Protein AF-A0A960VQ24-F1 (afdb_monomer_lite)

Sequence (188 aa):
LHSLATIVSTWVLCPVLAGVIAVPIFLLAGKVLKVAKLHALRLDAYTRLALVLAGAAGSYSLGANNIANVMGVFVDVSPFTEFRLADLLHVSSVQQLFLVGALAIAVGVFTYSKKVMMTVGAGVLPLSPVGAWVAVVAHSVVLFLFASEGLEHFLATHGLPTVPLVPVSSSQAVIGGVIGIGLVKGGR

Foldseek 3Di:
DVVVVLQVVLQVVQLQQLLVQLQVLLVVVVVVCVVVVDDPVVVVVVLVVLQVVLVVLLVVLLLLLCLCVVQVVCPVVQPDCWDDDPPPDTAHSSNVSSVVSVVVVVVCCVPPCVVVCVVLVVPDDDDDSSLSSSLSNSLSVSSCQLRPPPQQVVCVVVVHDHRHNHRYDSSSSSNSSNVSVCVVVVND

pLDDT: mean 91.1, std 7.13, range [49.78, 98.06]

Secondary structure (DSSP, 8-state):
-HHHHHHHHHHHHHH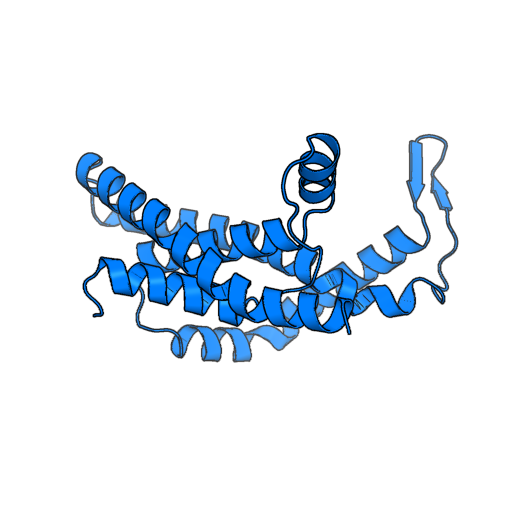HHHHHHHHHHHHHHHHHHHHHT--HHHHHHHHHHHHHHHHHHHHHHHHHHHHHHHHGGGSTT--PPPEEETTTEEE-HHHHHHHHHHHHHHHHHHHHTHHHHHHHHHHS----HHHHHHHHHHHHHHHHHHH-HHHHHHHHHTTPPPPP-----HHHHHHHHHHHHHHHTT--

Structure (mmCIF, N/CA/C/O backbone):
data_AF-A0A960VQ24-F1
#
_entry.id   AF-A0A960VQ24-F1
#
loop_
_atom_site.group_PDB
_atom_site.id
_atom_site.type_symbol
_atom_site.label_atom_id
_atom_site.label_alt_id
_atom_site.label_comp_id
_atom_site.label_asym_id
_atom_site.label_entity_id
_atom_site.label_seq_id
_atom_site.pdbx_PDB_ins_code
_atom_site.Cartn_x
_atom_site.Cartn_y
_atom_site.Cartn_z
_atom_site.occupancy
_atom_site.B_iso_or_equiv
_atom_site.auth_seq_id
_atom_site.auth_comp_id
_atom_site.auth_asym_id
_atom_site.auth_atom_id
_atom_site.pdbx_PDB_model_num
ATOM 1 N N . LEU A 1 1 ? 22.484 13.553 -7.513 1.00 67.88 1 LEU A N 1
ATOM 2 C CA . LEU A 1 1 ? 22.028 14.218 -6.266 1.00 67.88 1 LEU A CA 1
ATOM 3 C C . LEU A 1 1 ? 20.508 14.364 -6.218 1.00 67.88 1 LEU A C 1
ATOM 5 O O . LEU A 1 1 ? 19.926 13.904 -5.248 1.00 67.88 1 LEU A O 1
ATOM 9 N N . HIS A 1 2 ? 19.864 14.899 -7.264 1.00 80.81 2 HIS A N 1
ATOM 10 C CA . HIS A 1 2 ? 18.402 15.059 -7.318 1.00 80.81 2 HIS A CA 1
ATOM 11 C C . HIS A 1 2 ? 17.623 13.745 -7.097 1.00 80.81 2 HIS A C 1
ATOM 13 O O . HIS A 1 2 ? 16.805 13.675 -6.190 1.00 80.81 2 HIS A O 1
ATOM 19 N N . SER A 1 3 ? 17.953 12.664 -7.817 1.00 83.25 3 SER A N 1
ATOM 20 C CA . SER A 1 3 ? 17.247 11.374 -7.678 1.00 83.25 3 SER A CA 1
ATOM 21 C C . SER A 1 3 ? 17.394 10.737 -6.290 1.00 83.25 3 SER A C 1
ATOM 23 O O . SER A 1 3 ? 16.445 10.177 -5.757 1.00 83.25 3 SER A O 1
ATOM 25 N N . LEU A 1 4 ? 18.571 10.864 -5.668 1.00 85.25 4 LEU A N 1
ATOM 26 C CA . LEU A 1 4 ? 18.807 10.405 -4.293 1.00 85.25 4 LEU A CA 1
ATOM 27 C C . LEU A 1 4 ? 17.981 11.211 -3.285 1.00 85.25 4 LEU A C 1
ATOM 29 O O . LEU A 1 4 ? 17.405 10.626 -2.373 1.00 85.25 4 LEU A O 1
ATOM 33 N N . ALA A 1 5 ? 17.884 12.531 -3.468 1.00 89.69 5 ALA A N 1
ATOM 34 C CA . ALA A 1 5 ? 17.044 13.377 -2.627 1.00 89.69 5 ALA A CA 1
ATOM 35 C C . ALA A 1 5 ? 15.560 12.992 -2.738 1.00 89.69 5 ALA A C 1
ATOM 37 O O . ALA A 1 5 ? 14.882 12.926 -1.715 1.00 89.69 5 ALA A O 1
ATOM 38 N N . THR A 1 6 ? 15.076 12.662 -3.942 1.00 86.69 6 THR A N 1
ATOM 39 C CA . THR A 1 6 ? 13.715 12.141 -4.150 1.00 86.69 6 THR A CA 1
ATOM 40 C C . THR A 1 6 ? 13.500 10.818 -3.419 1.00 86.69 6 THR A C 1
ATOM 42 O O . THR A 1 6 ? 12.512 10.666 -2.710 1.00 86.69 6 THR A O 1
ATOM 45 N N . ILE A 1 7 ? 14.432 9.867 -3.527 1.00 87.31 7 ILE A N 1
ATOM 46 C CA . ILE A 1 7 ? 14.313 8.576 -2.833 1.00 87.31 7 ILE A CA 1
ATOM 47 C C . ILE A 1 7 ? 14.256 8.787 -1.316 1.00 87.31 7 ILE A C 1
ATOM 49 O O . ILE A 1 7 ? 13.332 8.310 -0.660 1.00 87.31 7 ILE A O 1
ATOM 53 N N . VAL A 1 8 ? 15.188 9.559 -0.758 1.00 89.38 8 VAL A N 1
ATOM 54 C CA . VAL A 1 8 ? 15.233 9.817 0.688 1.00 89.38 8 VAL A CA 1
ATOM 55 C C . VAL A 1 8 ? 13.985 10.568 1.166 1.00 89.38 8 VAL A C 1
ATOM 57 O O . VAL A 1 8 ? 13.462 10.253 2.236 1.00 89.38 8 VAL A O 1
ATOM 60 N N . SER A 1 9 ? 13.455 11.513 0.382 1.00 89.25 9 SER A N 1
ATOM 61 C CA . SER A 1 9 ? 12.226 12.220 0.755 1.00 89.25 9 SER A CA 1
ATOM 62 C C . SER A 1 9 ? 11.022 11.278 0.797 1.00 89.25 9 SER A C 1
ATOM 64 O O . SER A 1 9 ? 10.225 11.371 1.733 1.00 89.25 9 SER A O 1
ATOM 66 N N . THR A 1 10 ? 10.920 10.312 -0.126 1.00 89.88 10 THR A N 1
ATOM 67 C CA . THR A 1 10 ? 9.837 9.311 -0.104 1.00 89.88 10 THR A CA 1
ATOM 68 C C . THR A 1 10 ? 9.867 8.431 1.147 1.00 89.88 10 THR A C 1
ATOM 70 O O . THR A 1 10 ? 8.811 8.068 1.663 1.00 89.88 10 THR A O 1
ATOM 73 N N . TRP A 1 11 ? 11.052 8.147 1.699 1.00 88.94 11 TRP A N 1
ATOM 74 C CA . TRP A 1 11 ? 11.190 7.353 2.926 1.00 88.94 11 TRP A CA 1
ATOM 75 C C . TRP A 1 11 ? 10.651 8.077 4.159 1.00 88.94 11 TRP A C 1
ATOM 77 O O . TRP A 1 11 ? 10.154 7.435 5.083 1.00 88.94 11 TRP A O 1
ATOM 87 N N . VAL A 1 12 ? 10.719 9.410 4.169 1.00 91.56 12 VAL A N 1
ATOM 88 C CA . VAL A 1 12 ? 10.129 10.240 5.228 1.00 91.56 12 VAL A CA 1
ATOM 89 C C . VAL A 1 12 ? 8.636 10.454 4.976 1.00 91.56 12 VAL A C 1
ATOM 91 O O . VAL A 1 12 ? 7.826 10.319 5.891 1.00 91.56 12 VAL A O 1
ATOM 94 N N . LEU A 1 13 ? 8.255 10.750 3.732 1.00 93.00 13 LEU A N 1
ATOM 95 C CA . LEU A 1 13 ? 6.868 11.014 3.342 1.00 93.00 13 LEU A CA 1
ATOM 96 C C . LEU A 1 13 ? 5.963 9.796 3.534 1.00 93.00 13 LEU A C 1
ATOM 98 O O . LEU A 1 13 ? 4.838 9.955 3.995 1.00 93.00 13 LEU A O 1
ATOM 102 N N . CYS A 1 14 ? 6.438 8.590 3.224 1.00 94.94 14 CYS A N 1
ATOM 103 C CA . CYS A 1 14 ? 5.651 7.359 3.294 1.00 94.94 14 CYS A CA 1
ATOM 104 C C . CYS A 1 14 ? 4.974 7.123 4.667 1.00 94.94 14 CYS A C 1
ATOM 106 O O . CYS A 1 14 ? 3.740 7.077 4.715 1.00 94.94 14 CYS A O 1
ATOM 108 N N . PRO A 1 15 ? 5.707 7.015 5.797 1.00 95.44 15 PRO A N 1
ATOM 109 C CA . PRO A 1 15 ? 5.083 6.807 7.104 1.00 95.44 15 PRO A CA 1
ATOM 110 C C . PRO A 1 15 ? 4.211 7.995 7.539 1.00 95.44 15 PRO A C 1
ATOM 112 O O . PRO A 1 15 ? 3.167 7.791 8.158 1.00 95.44 15 PRO A O 1
ATOM 115 N N . VAL A 1 16 ? 4.595 9.230 7.195 1.00 96.88 16 VAL A N 1
ATOM 116 C CA . VAL A 1 16 ? 3.816 10.433 7.536 1.00 96.88 16 VAL A CA 1
ATOM 117 C C . VAL A 1 16 ? 2.469 10.428 6.815 1.00 96.88 16 VAL A C 1
ATOM 119 O O . VAL A 1 16 ? 1.430 10.578 7.457 1.00 96.88 16 VAL A O 1
ATOM 122 N N . LEU A 1 17 ? 2.467 10.192 5.502 1.00 96.88 17 LEU A N 1
ATOM 123 C CA . LEU A 1 17 ? 1.249 10.098 4.698 1.00 96.88 17 LEU A CA 1
ATOM 124 C C . LEU A 1 17 ? 0.358 8.950 5.172 1.00 96.88 17 LEU A C 1
ATOM 126 O O . LEU A 1 17 ? -0.852 9.133 5.285 1.00 96.88 17 LEU A O 1
ATOM 130 N N . ALA A 1 18 ? 0.939 7.799 5.521 1.00 97.44 18 ALA A N 1
ATOM 131 C CA . ALA A 1 18 ? 0.171 6.677 6.051 1.00 97.44 18 ALA A CA 1
ATOM 132 C C . ALA A 1 18 ? -0.526 7.033 7.370 1.00 97.44 18 ALA A C 1
ATOM 134 O O . ALA A 1 18 ? -1.706 6.728 7.541 1.00 97.44 18 ALA A O 1
ATOM 135 N N . GLY A 1 19 ? 0.163 7.735 8.274 1.00 97.06 19 GLY A N 1
ATOM 136 C CA . GLY A 1 19 ? -0.437 8.252 9.502 1.00 97.06 19 GLY A CA 1
ATOM 137 C C . GLY A 1 19 ? -1.560 9.253 9.225 1.00 97.06 19 GLY A C 1
ATOM 138 O O . GLY A 1 19 ? -2.662 9.100 9.752 1.00 97.06 19 GLY A O 1
ATOM 139 N N . VAL A 1 20 ? -1.313 10.232 8.348 1.00 97.62 20 VAL A N 1
ATOM 140 C CA . VAL A 1 20 ? -2.297 11.258 7.957 1.00 97.62 20 VAL A CA 1
ATOM 141 C C . VAL A 1 20 ? -3.540 10.642 7.316 1.00 97.62 20 VAL A C 1
ATOM 143 O O . VAL A 1 20 ? -4.642 11.093 7.606 1.00 97.62 20 VAL A O 1
ATOM 146 N N . ILE A 1 21 ? -3.392 9.602 6.493 1.00 98.06 21 ILE A N 1
ATOM 147 C CA . ILE A 1 21 ? -4.512 8.884 5.866 1.00 98.06 21 ILE A CA 1
ATOM 148 C C . ILE A 1 21 ? -5.245 8.000 6.885 1.00 98.06 21 ILE A C 1
ATOM 150 O O . ILE A 1 21 ? -6.473 7.913 6.859 1.00 98.06 21 ILE A O 1
ATOM 154 N N . ALA A 1 22 ? -4.527 7.368 7.816 1.00 97.69 22 ALA A N 1
ATOM 155 C CA . ALA A 1 22 ? -5.130 6.495 8.821 1.00 97.69 22 ALA A CA 1
ATOM 156 C C . ALA A 1 22 ? -6.066 7.250 9.780 1.00 97.69 22 ALA A C 1
ATOM 158 O O . ALA A 1 22 ? -7.132 6.738 10.122 1.00 97.69 22 ALA A O 1
ATOM 159 N N . VAL A 1 23 ? -5.706 8.470 10.190 1.00 97.06 23 VAL A N 1
ATOM 160 C CA . VAL A 1 23 ? -6.489 9.293 11.133 1.00 97.06 23 VAL A CA 1
ATOM 161 C C . VAL A 1 23 ? -7.956 9.495 10.702 1.00 97.06 23 VAL A C 1
ATOM 163 O O . VAL A 1 23 ? -8.849 9.095 11.457 1.00 97.06 23 VAL A O 1
ATOM 166 N N . PRO A 1 24 ? -8.266 10.074 9.524 1.00 97.62 24 PRO A N 1
ATOM 167 C CA . PRO A 1 24 ? -9.644 10.303 9.103 1.00 97.62 24 PRO A CA 1
ATOM 168 C C . PRO A 1 24 ? -10.407 8.994 8.887 1.00 97.62 24 PRO A C 1
ATOM 170 O O . PRO A 1 24 ? -11.577 8.915 9.264 1.00 97.62 24 PRO A O 1
ATOM 173 N N . ILE A 1 25 ? -9.759 7.949 8.358 1.00 97.44 25 ILE A N 1
ATOM 174 C CA . ILE A 1 25 ? -10.391 6.632 8.180 1.00 97.44 25 ILE A CA 1
ATOM 175 C C . ILE A 1 25 ? -10.782 6.050 9.544 1.00 97.44 25 ILE A C 1
ATOM 177 O O . ILE A 1 25 ? -11.905 5.571 9.710 1.00 97.44 25 ILE A O 1
ATOM 181 N N . PHE A 1 26 ? -9.899 6.135 10.542 1.00 96.25 26 PHE A N 1
ATOM 182 C CA . PHE A 1 26 ? -10.165 5.646 11.894 1.00 96.25 26 PHE A CA 1
ATOM 183 C C . PHE A 1 26 ? -11.316 6.393 12.570 1.00 96.25 26 PHE A C 1
ATOM 185 O O . PHE A 1 26 ? -12.221 5.768 13.133 1.00 96.25 26 PHE A O 1
ATOM 192 N N . LEU A 1 27 ? -11.317 7.724 12.482 1.00 95.44 27 LEU A N 1
ATOM 193 C CA . LEU A 1 27 ? -12.382 8.559 13.037 1.00 95.44 27 LEU A CA 1
ATOM 194 C C . LEU A 1 27 ? -13.733 8.272 12.369 1.00 95.44 27 LEU A C 1
ATOM 196 O O . LEU A 1 27 ? -14.745 8.120 13.062 1.00 95.44 27 LEU A O 1
ATOM 200 N N . LEU A 1 28 ? -13.750 8.149 11.039 1.00 96.31 28 LEU A N 1
ATOM 201 C CA . LEU A 1 28 ? -14.957 7.832 10.281 1.00 96.31 28 LEU A CA 1
ATOM 202 C C . LEU A 1 28 ? -15.481 6.436 10.627 1.00 96.31 28 LEU A C 1
ATOM 204 O O . LEU A 1 28 ? -16.664 6.296 10.935 1.00 96.31 28 LEU A O 1
ATOM 208 N N . ALA A 1 29 ? -14.611 5.425 10.650 1.00 94.19 29 ALA A N 1
ATOM 209 C CA . ALA A 1 29 ? -14.980 4.066 11.035 1.00 94.19 29 ALA A CA 1
ATOM 210 C C . ALA A 1 29 ? -15.578 4.034 12.447 1.00 94.19 29 ALA A C 1
ATOM 212 O O . ALA A 1 29 ? -16.652 3.469 12.657 1.00 94.19 29 ALA A O 1
ATOM 213 N N . GLY A 1 30 ? -14.948 4.720 13.406 1.00 92.19 30 GLY A N 1
ATOM 214 C CA . GLY A 1 30 ? -15.472 4.850 14.764 1.00 92.19 30 GLY A CA 1
ATOM 215 C C . GLY A 1 30 ? -16.856 5.506 14.809 1.00 92.19 30 GLY A C 1
ATOM 216 O O . GLY A 1 30 ? -17.734 5.041 15.539 1.00 92.19 30 GLY A O 1
ATOM 217 N N . LYS A 1 31 ? -17.086 6.556 14.011 1.00 94.06 31 LYS A N 1
ATOM 218 C CA . LYS A 1 31 ? -18.394 7.224 13.909 1.00 94.06 31 LYS A CA 1
ATOM 219 C C . LYS A 1 31 ? -19.458 6.299 13.312 1.00 94.06 31 LYS A C 1
ATOM 221 O O . LYS A 1 31 ? -20.537 6.180 13.887 1.00 94.06 31 LYS A O 1
ATOM 226 N N . VAL A 1 32 ? -19.147 5.615 12.210 1.00 93.75 32 VAL A N 1
ATOM 227 C CA . VAL A 1 32 ? -20.061 4.671 11.543 1.00 93.75 32 VAL A CA 1
ATOM 228 C C . VAL A 1 32 ? -20.454 3.537 12.487 1.00 93.75 32 VAL A C 1
ATOM 230 O O . VAL A 1 32 ? -21.640 3.252 12.643 1.00 93.75 32 VAL A O 1
ATOM 233 N N . LEU A 1 33 ? -19.486 2.939 13.183 1.00 92.00 33 LEU A N 1
ATOM 234 C CA . LEU A 1 33 ? -19.744 1.836 14.111 1.00 92.00 33 LEU A CA 1
ATOM 235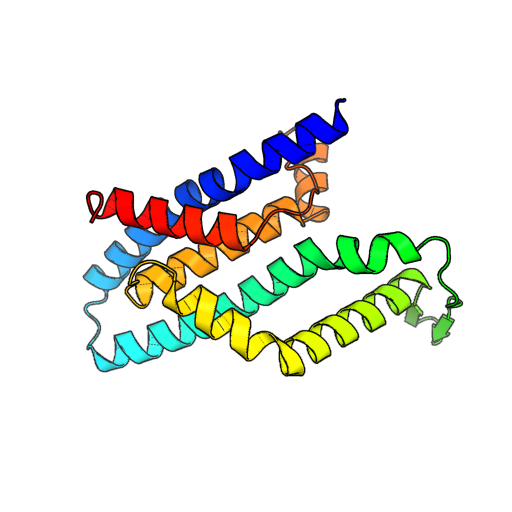 C C . LEU A 1 33 ? -20.619 2.252 15.301 1.00 92.00 33 LEU A C 1
ATOM 237 O O . LEU A 1 33 ? -21.506 1.496 15.702 1.00 92.00 33 LEU A O 1
ATOM 241 N N . LYS A 1 34 ? -20.422 3.466 15.834 1.00 89.69 34 LYS A N 1
ATOM 242 C CA . LYS A 1 34 ? -21.272 4.021 16.902 1.00 89.69 34 LYS A CA 1
ATOM 243 C C . LYS A 1 34 ? -22.723 4.204 16.454 1.00 89.69 34 LYS A C 1
ATOM 245 O O . LYS A 1 34 ? -23.634 3.943 17.235 1.00 89.69 34 LYS A O 1
ATOM 250 N N . VAL A 1 35 ? -22.938 4.642 15.213 1.00 92.31 35 VAL A N 1
ATOM 251 C CA . VAL A 1 35 ? -24.284 4.847 14.653 1.00 92.31 35 VAL A CA 1
ATOM 252 C C . VAL A 1 35 ? -24.957 3.514 14.325 1.00 92.31 35 VAL A C 1
ATOM 254 O O . VAL A 1 35 ? -26.134 3.339 14.624 1.00 92.31 35 VAL A O 1
ATOM 257 N N . ALA A 1 36 ? -24.213 2.559 13.765 1.00 90.00 36 ALA A N 1
ATOM 258 C CA . ALA A 1 36 ? -24.758 1.284 13.308 1.00 90.00 36 ALA A CA 1
ATOM 259 C C . ALA A 1 36 ? -25.228 0.357 14.447 1.00 90.00 36 ALA A C 1
ATOM 261 O O . ALA A 1 36 ? -26.034 -0.535 14.191 1.00 90.00 36 ALA A O 1
ATOM 262 N N . LYS A 1 37 ? -24.730 0.545 15.685 1.00 84.50 37 LYS A N 1
ATOM 263 C CA . LYS A 1 37 ? -25.100 -0.239 16.889 1.00 84.50 37 LYS A CA 1
ATOM 264 C C . LYS A 1 37 ? -25.143 -1.754 16.631 1.00 84.50 37 LYS A C 1
ATOM 266 O O . LYS A 1 37 ? -26.086 -2.450 17.004 1.00 84.50 37 LYS A O 1
ATOM 271 N N . LEU A 1 38 ? -24.120 -2.262 15.947 1.00 87.50 38 LEU A N 1
ATOM 272 C CA . LEU A 1 38 ? -24.060 -3.659 15.531 1.00 87.50 38 LEU A CA 1
ATOM 273 C C . LEU A 1 38 ? -23.863 -4.589 16.729 1.00 87.50 38 LEU A C 1
ATOM 275 O O . LEU A 1 38 ? -23.101 -4.301 17.649 1.00 87.50 38 LEU A O 1
ATOM 279 N N . HIS A 1 39 ? -24.512 -5.750 16.673 1.00 91.62 39 HIS A N 1
ATOM 280 C CA . HIS A 1 39 ? -24.271 -6.830 17.624 1.00 91.62 39 HIS A CA 1
ATOM 281 C C . HIS A 1 39 ? -22.834 -7.364 17.481 1.00 91.62 39 HIS A C 1
ATOM 283 O O . HIS A 1 39 ? -22.308 -7.418 16.366 1.00 91.62 39 HIS A O 1
ATOM 289 N N . ALA A 1 40 ? -22.222 -7.811 18.582 1.00 87.75 40 ALA A N 1
ATOM 290 C CA . ALA A 1 40 ? -20.802 -8.182 18.627 1.00 87.75 40 ALA A CA 1
ATOM 291 C C . ALA A 1 40 ? -20.400 -9.223 17.562 1.00 87.75 40 ALA A C 1
ATOM 293 O O . ALA A 1 40 ? -19.389 -9.053 16.886 1.00 87.75 40 ALA A O 1
ATOM 294 N N . LEU A 1 41 ? -21.233 -10.246 17.340 1.00 89.69 41 LEU A N 1
ATOM 295 C CA . LEU A 1 41 ? -20.985 -11.285 16.329 1.00 89.69 41 LEU A CA 1
ATOM 296 C C . LEU A 1 41 ? -20.988 -10.743 14.891 1.00 89.69 41 LEU A C 1
ATOM 298 O O . LEU A 1 41 ? -20.172 -11.152 14.070 1.00 89.69 41 LEU A O 1
ATOM 302 N N . ARG A 1 42 ? -21.885 -9.798 14.576 1.00 91.19 42 ARG A N 1
ATOM 303 C CA . ARG A 1 42 ? -21.930 -9.169 13.244 1.00 91.19 42 ARG A CA 1
ATOM 304 C C . ARG A 1 42 ? -20.736 -8.248 13.034 1.00 91.19 42 ARG A C 1
ATOM 306 O O . ARG A 1 42 ? -20.177 -8.220 11.944 1.00 91.19 42 ARG A O 1
ATOM 313 N N . LEU A 1 43 ? -20.336 -7.524 14.080 1.00 91.44 43 LEU A N 1
ATOM 314 C CA . LEU A 1 43 ? -19.147 -6.682 14.039 1.00 91.44 43 LEU A CA 1
ATOM 315 C C . LEU A 1 43 ? -17.884 -7.508 13.767 1.00 91.44 43 LEU A C 1
ATOM 317 O O . LEU A 1 43 ? -17.087 -7.108 12.918 1.00 91.44 43 LEU A O 1
ATOM 321 N N . ASP A 1 44 ? -17.718 -8.658 14.428 1.00 91.50 44 ASP A N 1
ATOM 322 C CA . ASP A 1 44 ? -16.590 -9.561 14.162 1.00 91.50 44 ASP A CA 1
ATOM 323 C C . ASP A 1 44 ? -16.601 -10.055 12.707 1.00 91.50 44 ASP A C 1
ATOM 325 O O . ASP A 1 44 ? -15.612 -9.885 11.992 1.00 91.50 44 ASP A O 1
ATOM 329 N N . ALA A 1 45 ? -17.743 -10.561 12.230 1.00 93.06 45 ALA A N 1
ATOM 330 C CA . ALA A 1 45 ? -17.880 -11.066 10.865 1.00 93.06 45 ALA A CA 1
ATOM 331 C C . ALA A 1 45 ? -17.561 -9.996 9.804 1.00 93.06 45 ALA A C 1
ATOM 333 O O . ALA A 1 45 ? -16.783 -10.247 8.880 1.00 93.06 45 ALA A O 1
ATOM 334 N N . TYR A 1 46 ? -18.105 -8.784 9.949 1.00 94.50 46 TYR A N 1
ATOM 335 C CA . TYR A 1 46 ? -17.839 -7.693 9.010 1.00 94.50 46 TYR A CA 1
ATOM 336 C C . TYR A 1 46 ? -16.403 -7.191 9.089 1.00 94.50 46 TYR A C 1
ATOM 338 O O . TYR A 1 46 ? -15.815 -6.899 8.052 1.00 94.50 46 TYR A O 1
ATOM 346 N N . THR A 1 47 ? -15.807 -7.128 10.282 1.00 93.06 47 THR A N 1
ATOM 347 C CA . THR A 1 47 ? -14.414 -6.679 10.410 1.00 93.06 47 THR A CA 1
ATOM 348 C C . THR A 1 47 ? -13.446 -7.704 9.824 1.00 93.06 47 THR A C 1
ATOM 350 O O . THR A 1 47 ? -12.481 -7.319 9.170 1.00 93.06 47 THR A O 1
ATOM 353 N N . ARG A 1 48 ? -13.721 -9.007 9.971 1.00 93.44 48 ARG A N 1
ATOM 354 C CA . ARG A 1 48 ? -12.956 -10.066 9.295 1.00 93.44 48 ARG A CA 1
ATOM 355 C C . ARG A 1 48 ? -13.055 -9.960 7.780 1.00 93.44 48 ARG A C 1
ATOM 357 O O . ARG A 1 48 ? -12.026 -9.995 7.112 1.00 93.44 48 ARG A O 1
ATOM 364 N N . LEU A 1 49 ? -14.263 -9.788 7.241 1.00 96.44 49 LEU A N 1
ATOM 365 C CA . LEU A 1 49 ? -14.445 -9.594 5.802 1.00 96.44 49 LEU A CA 1
ATOM 366 C C . LEU A 1 49 ? -13.701 -8.343 5.315 1.00 96.44 49 LEU A C 1
ATOM 368 O O . LEU A 1 49 ? -12.975 -8.402 4.326 1.00 96.44 49 LEU A O 1
ATOM 372 N N . ALA A 1 50 ? -13.821 -7.232 6.042 1.00 96.19 50 ALA A N 1
ATOM 373 C CA . ALA A 1 50 ? -13.130 -5.989 5.725 1.00 96.19 50 ALA A CA 1
ATOM 374 C C . ALA A 1 50 ? -11.603 -6.157 5.746 1.00 96.19 50 ALA A C 1
ATOM 376 O O . ALA A 1 50 ? -10.924 -5.638 4.864 1.00 96.19 50 ALA A O 1
ATOM 377 N N . LEU A 1 51 ? -11.059 -6.912 6.707 1.00 95.50 51 LEU A N 1
ATOM 378 C CA . LEU A 1 51 ? -9.635 -7.248 6.774 1.00 95.50 51 LEU A CA 1
ATOM 379 C C . LEU A 1 51 ? -9.177 -8.101 5.587 1.00 95.50 51 LEU A C 1
ATOM 381 O O . LEU A 1 51 ? -8.100 -7.845 5.058 1.00 95.50 51 LEU A O 1
ATOM 385 N N . VAL A 1 52 ? -9.979 -9.071 5.137 1.00 96.75 52 VAL A N 1
ATOM 386 C CA . VAL A 1 52 ? -9.660 -9.874 3.942 1.00 96.75 52 VAL A CA 1
ATOM 387 C C . VAL A 1 52 ? -9.626 -8.992 2.693 1.00 96.75 52 VAL A C 1
ATOM 389 O O . VAL A 1 52 ? -8.669 -9.056 1.923 1.00 96.75 52 VAL A O 1
ATOM 392 N N . LEU A 1 53 ? -10.625 -8.122 2.519 1.00 97.75 53 LEU A N 1
ATOM 393 C CA . LEU A 1 53 ? -10.674 -7.182 1.395 1.00 97.75 53 LEU A CA 1
ATOM 394 C C . LEU A 1 53 ? -9.512 -6.178 1.437 1.00 97.75 53 LEU A C 1
ATOM 396 O O . LEU A 1 53 ? -8.878 -5.925 0.415 1.00 97.75 53 LEU A O 1
ATOM 400 N N . ALA A 1 54 ? -9.187 -5.650 2.620 1.00 96.75 54 ALA A N 1
ATOM 401 C CA . ALA A 1 54 ? -8.039 -4.768 2.808 1.00 96.75 54 ALA A CA 1
ATOM 402 C C . ALA A 1 54 ? -6.715 -5.494 2.538 1.00 96.75 54 ALA A C 1
ATOM 404 O O . ALA A 1 54 ? -5.831 -4.922 1.916 1.00 96.75 54 ALA A O 1
ATOM 405 N N . GLY A 1 55 ? -6.586 -6.759 2.945 1.00 95.12 55 GLY A N 1
ATOM 406 C CA . GLY A 1 55 ? -5.421 -7.590 2.645 1.00 95.12 55 GLY A CA 1
ATOM 407 C C . GLY A 1 55 ? -5.251 -7.850 1.147 1.00 95.12 55 GLY A C 1
ATOM 408 O O . GLY A 1 55 ? -4.128 -7.804 0.648 1.00 95.12 55 GL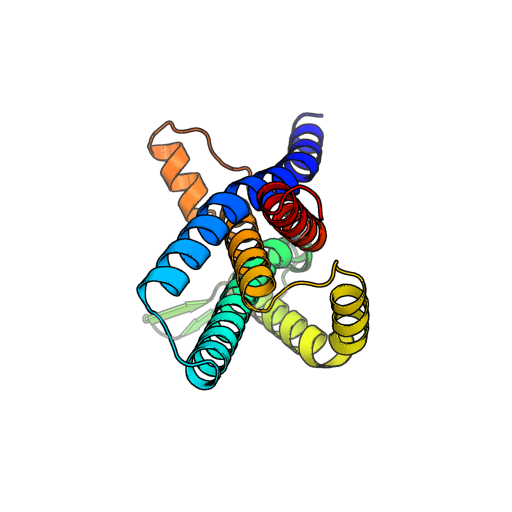Y A O 1
ATOM 409 N N . ALA A 1 56 ? -6.347 -8.058 0.412 1.00 96.94 56 ALA A N 1
ATOM 410 C CA . ALA A 1 56 ? -6.313 -8.177 -1.045 1.00 96.94 56 ALA A CA 1
ATOM 411 C C . ALA A 1 56 ? -5.860 -6.865 -1.711 1.00 96.94 56 ALA A C 1
ATOM 413 O O . ALA A 1 56 ? -4.953 -6.884 -2.543 1.00 96.94 56 ALA A O 1
ATOM 414 N N . ALA A 1 57 ? -6.423 -5.726 -1.293 1.00 96.69 57 ALA A N 1
ATOM 415 C CA . ALA A 1 57 ? -6.010 -4.409 -1.778 1.00 96.69 57 ALA A CA 1
ATOM 416 C C . ALA A 1 57 ? -4.536 -4.108 -1.448 1.00 96.69 57 ALA A C 1
ATOM 418 O O . ALA A 1 57 ? -3.779 -3.687 -2.320 1.00 96.69 57 ALA A O 1
ATOM 419 N N . GLY A 1 58 ? -4.101 -4.396 -0.221 1.00 95.94 58 GLY A N 1
ATOM 420 C CA . GLY A 1 58 ? -2.713 -4.228 0.208 1.00 95.94 58 GLY A CA 1
ATOM 421 C C . GLY A 1 58 ? -1.747 -5.119 -0.558 1.00 95.94 58 GLY A C 1
ATOM 422 O O . GLY A 1 58 ? -0.674 -4.664 -0.939 1.00 95.94 58 GLY A O 1
ATOM 423 N N . SER A 1 59 ? -2.147 -6.354 -0.871 1.00 94.88 59 SER A N 1
ATOM 424 C CA . SER A 1 59 ? -1.349 -7.271 -1.695 1.00 94.88 59 SER A CA 1
ATOM 425 C C . SER A 1 59 ? -1.190 -6.761 -3.128 1.00 94.88 59 SER A C 1
ATOM 427 O O . SER A 1 59 ? -0.091 -6.831 -3.677 1.00 94.88 59 SER A O 1
ATOM 429 N N . TYR A 1 60 ? -2.252 -6.199 -3.716 1.00 95.88 60 TYR A N 1
ATOM 430 C CA . TYR A 1 60 ? -2.187 -5.554 -5.028 1.00 95.88 60 TYR A CA 1
ATOM 431 C C . TYR A 1 60 ? -1.216 -4.364 -5.015 1.00 95.88 60 TYR A C 1
ATOM 433 O O . TYR A 1 60 ? -0.278 -4.327 -5.812 1.00 95.88 60 TYR A O 1
ATOM 441 N N . SER A 1 61 ? -1.388 -3.431 -4.071 1.00 96.00 61 SER A N 1
ATOM 442 C CA . SER A 1 61 ? -0.522 -2.251 -3.952 1.00 96.00 61 SER A CA 1
ATOM 443 C C . SER A 1 61 ? 0.935 -2.621 -3.662 1.00 96.00 61 SER A C 1
ATOM 445 O O . SER A 1 61 ? 1.847 -1.996 -4.197 1.00 96.00 61 SER A O 1
ATOM 447 N N . LEU A 1 62 ? 1.171 -3.655 -2.848 1.00 93.62 62 LEU A N 1
ATOM 448 C CA . LEU A 1 62 ? 2.507 -4.178 -2.565 1.00 93.62 62 LEU A CA 1
ATOM 449 C C . LEU A 1 62 ? 3.163 -4.775 -3.810 1.00 93.62 62 LEU A C 1
ATOM 451 O O . LEU A 1 62 ? 4.335 -4.510 -4.062 1.00 93.62 62 LEU A O 1
ATOM 455 N N . GLY A 1 63 ? 2.413 -5.543 -4.602 1.00 94.50 63 GLY A N 1
ATOM 456 C CA . GLY A 1 63 ? 2.888 -6.058 -5.883 1.00 94.50 63 GLY A CA 1
ATOM 457 C C . GLY A 1 63 ? 3.293 -4.927 -6.828 1.00 94.50 63 GLY A C 1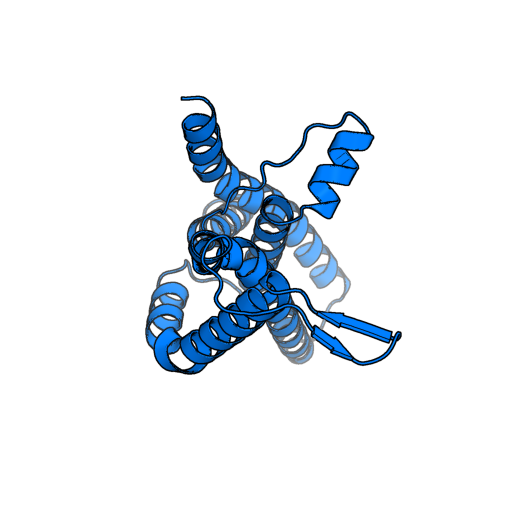
ATOM 458 O O . GLY A 1 63 ? 4.424 -4.917 -7.311 1.00 94.50 63 GLY A O 1
ATOM 459 N N . ALA A 1 64 ? 2.412 -3.941 -7.022 1.00 93.50 64 ALA A N 1
ATOM 460 C CA . ALA A 1 64 ? 2.666 -2.789 -7.889 1.00 93.50 64 ALA A CA 1
ATOM 461 C C . ALA A 1 64 ? 3.903 -1.980 -7.454 1.00 93.50 64 ALA A C 1
ATOM 463 O O . ALA A 1 64 ? 4.755 -1.663 -8.279 1.00 93.50 64 ALA A O 1
ATOM 464 N N . ASN A 1 65 ? 4.052 -1.717 -6.153 1.00 94.06 65 ASN A N 1
ATOM 465 C CA . ASN A 1 65 ? 5.178 -0.961 -5.597 1.00 94.06 65 ASN A CA 1
ATOM 466 C C . ASN A 1 65 ? 6.528 -1.699 -5.705 1.00 94.06 65 ASN A C 1
ATOM 468 O O . ASN A 1 65 ? 7.580 -1.062 -5.708 1.00 94.06 65 ASN A O 1
ATOM 472 N N . ASN A 1 66 ? 6.527 -3.035 -5.774 1.00 92.50 66 ASN A N 1
ATOM 473 C CA . ASN A 1 66 ? 7.754 -3.832 -5.693 1.00 92.50 66 ASN A CA 1
ATOM 474 C C . ASN A 1 66 ? 8.156 -4.515 -7.001 1.00 92.50 66 ASN A C 1
ATOM 476 O O . ASN A 1 66 ? 9.334 -4.842 -7.149 1.00 92.50 66 ASN A O 1
ATOM 480 N N . ILE A 1 67 ? 7.237 -4.749 -7.941 1.00 92.19 67 ILE A N 1
ATOM 481 C CA . ILE A 1 67 ? 7.533 -5.562 -9.129 1.00 92.19 67 ILE A CA 1
ATOM 482 C C . ILE A 1 67 ? 8.637 -4.951 -9.999 1.00 92.19 67 ILE A C 1
ATOM 484 O O . ILE A 1 67 ? 9.498 -5.684 -10.481 1.00 92.19 67 ILE A O 1
ATOM 488 N N . ALA A 1 68 ? 8.698 -3.620 -10.102 1.00 86.31 68 ALA A N 1
ATOM 489 C CA . ALA A 1 68 ? 9.764 -2.916 -10.813 1.00 86.31 68 ALA A CA 1
ATOM 490 C C . ALA A 1 68 ? 11.149 -3.133 -10.174 1.00 86.31 68 ALA A C 1
ATOM 492 O O . ALA A 1 68 ? 12.139 -3.232 -10.890 1.00 86.31 68 ALA A O 1
ATOM 493 N N . ASN A 1 69 ? 11.231 -3.303 -8.849 1.00 87.81 69 ASN A N 1
ATOM 494 C CA . ASN A 1 69 ? 12.503 -3.581 -8.168 1.00 87.81 69 ASN A CA 1
ATOM 495 C C . ASN A 1 69 ? 13.042 -4.974 -8.488 1.00 87.81 69 ASN A C 1
ATOM 497 O O . ASN A 1 69 ? 14.249 -5.190 -8.443 1.00 87.81 69 ASN A O 1
ATOM 501 N N . VAL A 1 70 ? 12.147 -5.925 -8.764 1.00 88.00 70 VAL A N 1
ATOM 502 C CA . VAL A 1 70 ? 12.531 -7.304 -9.072 1.00 88.00 70 VAL A CA 1
ATOM 503 C C . VAL A 1 70 ? 12.771 -7.462 -10.572 1.00 88.00 70 VAL A C 1
ATOM 505 O O . VAL A 1 70 ? 13.770 -8.051 -10.964 1.00 88.00 70 VAL A O 1
ATOM 508 N N . MET A 1 71 ? 11.872 -6.939 -11.411 1.00 93.44 71 MET A N 1
ATOM 509 C CA . MET A 1 71 ? 11.882 -7.159 -12.863 1.00 93.44 71 MET A CA 1
ATOM 510 C C . MET A 1 71 ? 12.599 -6.070 -13.657 1.00 93.44 71 MET A C 1
ATOM 512 O O . MET A 1 71 ? 13.115 -6.360 -14.732 1.00 93.44 71 MET A O 1
ATOM 516 N N . GLY A 1 72 ? 12.662 -4.836 -13.150 1.00 90.44 72 GLY A N 1
ATOM 517 C CA . GLY A 1 72 ? 13.143 -3.672 -13.902 1.00 90.44 72 GLY A CA 1
ATOM 518 C C . GLY A 1 72 ? 14.571 -3.826 -14.424 1.00 90.44 72 GLY A C 1
ATOM 519 O O . GLY A 1 72 ? 14.850 -3.467 -15.560 1.00 90.44 72 GLY A O 1
ATOM 520 N N . VAL A 1 73 ? 15.454 -4.451 -13.641 1.00 91.88 73 VAL A N 1
ATOM 521 C CA . VAL A 1 73 ? 16.853 -4.702 -14.038 1.00 91.88 73 VAL A CA 1
ATOM 522 C C . VAL A 1 73 ? 17.000 -5.709 -15.184 1.00 91.88 73 VAL A C 1
ATOM 524 O O . VAL A 1 73 ? 18.056 -5.775 -15.804 1.00 91.88 73 VAL A O 1
ATOM 527 N N . PHE A 1 74 ? 15.961 -6.500 -15.463 1.00 93.38 74 PHE A N 1
ATOM 528 C CA . PHE A 1 74 ? 15.970 -7.535 -16.497 1.00 93.38 74 PHE A CA 1
ATOM 529 C C . PHE A 1 74 ? 15.287 -7.095 -17.797 1.00 93.38 74 PHE A C 1
ATOM 531 O O . PHE A 1 74 ? 15.300 -7.857 -18.759 1.00 93.38 74 PHE A O 1
ATOM 538 N N . VAL A 1 75 ? 14.699 -5.893 -17.845 1.00 93.50 75 VAL A N 1
ATOM 539 C CA . VAL A 1 75 ? 13.920 -5.416 -19.002 1.00 93.50 75 VAL A CA 1
ATOM 540 C C . VAL A 1 75 ? 14.767 -5.381 -20.275 1.00 93.50 75 VAL A C 1
ATOM 542 O O . VAL A 1 75 ? 14.367 -5.962 -21.281 1.00 93.50 75 VAL A O 1
ATOM 545 N N . ASP A 1 76 ? 15.960 -4.786 -20.212 1.00 92.38 76 ASP A N 1
ATOM 546 C CA . ASP A 1 76 ? 16.828 -4.587 -21.386 1.00 92.38 76 ASP A CA 1
ATOM 547 C C . ASP A 1 76 ? 17.511 -5.874 -21.875 1.00 92.38 76 ASP A C 1
ATOM 549 O O . ASP A 1 76 ? 17.998 -5.942 -23.001 1.00 92.38 76 ASP A O 1
ATOM 553 N N . VAL A 1 77 ? 17.552 -6.905 -21.029 1.00 92.38 77 VAL A N 1
ATOM 554 C CA . VAL A 1 77 ? 18.178 -8.207 -21.318 1.00 92.38 77 VAL A CA 1
ATOM 555 C C . VAL A 1 77 ? 17.149 -9.335 -21.398 1.00 92.38 77 VAL A C 1
ATOM 557 O O . VAL A 1 77 ? 17.507 -10.512 -21.334 1.00 92.38 77 VAL A O 1
ATOM 560 N N . SER A 1 78 ? 15.865 -8.984 -21.507 1.00 91.62 78 SER A N 1
ATOM 561 C CA . SER A 1 78 ? 14.769 -9.947 -21.540 1.00 91.62 78 SER A CA 1
ATOM 562 C C . SER A 1 78 ? 14.933 -10.908 -22.725 1.00 91.62 78 SER A C 1
ATOM 564 O O . SER A 1 78 ? 14.977 -10.462 -23.873 1.00 91.62 78 SER A O 1
ATOM 566 N N . PRO A 1 79 ? 14.979 -12.234 -22.489 1.00 89.75 79 PRO A N 1
ATOM 567 C CA . PRO A 1 79 ? 15.127 -13.218 -23.559 1.00 89.75 79 PRO A CA 1
ATOM 568 C C . PRO A 1 79 ? 13.808 -13.484 -24.303 1.00 89.75 79 PRO A C 1
ATOM 570 O O . PRO A 1 79 ? 13.793 -14.235 -25.278 1.00 89.75 79 PRO A O 1
ATOM 573 N N . PHE A 1 80 ? 12.686 -12.927 -23.830 1.00 93.31 80 PHE A N 1
ATOM 574 C CA . PHE A 1 80 ? 11.373 -13.158 -24.422 1.00 93.31 80 PHE A CA 1
ATOM 575 C C . PHE A 1 80 ? 11.217 -12.387 -25.729 1.00 93.31 80 PHE A C 1
ATOM 577 O O . PHE A 1 80 ? 11.532 -11.199 -25.815 1.00 93.31 80 PHE A O 1
ATOM 584 N N . THR A 1 81 ? 10.664 -13.056 -26.733 1.00 90.19 81 THR A N 1
ATOM 585 C CA . THR A 1 81 ? 10.227 -12.432 -27.981 1.00 90.19 81 THR A CA 1
ATOM 586 C C . THR A 1 81 ? 8.758 -12.050 -27.874 1.00 90.19 81 THR A C 1
ATOM 588 O O . THR A 1 81 ? 7.963 -12.728 -27.221 1.00 90.19 81 THR A O 1
ATOM 591 N N . GLU A 1 82 ? 8.388 -10.924 -28.478 1.00 90.31 82 GLU A N 1
ATOM 592 C CA . GLU A 1 82 ? 6.984 -10.537 -28.575 1.00 90.31 82 GLU A CA 1
ATOM 593 C C . GLU A 1 82 ? 6.199 -11.556 -29.404 1.00 90.31 82 GLU A C 1
ATOM 595 O O . GLU A 1 82 ? 6.693 -12.069 -30.410 1.00 90.31 82 GLU A O 1
ATOM 600 N N . PHE A 1 83 ? 4.965 -11.846 -28.995 1.00 87.56 83 PHE A N 1
ATOM 601 C CA . PHE A 1 83 ? 4.079 -12.694 -29.783 1.00 87.56 83 PHE A CA 1
ATOM 602 C C . PHE A 1 83 ? 2.703 -12.058 -29.936 1.00 87.56 83 PHE A C 1
ATOM 604 O O . PHE A 1 83 ? 2.218 -11.304 -29.085 1.00 87.56 83 PHE A O 1
ATOM 611 N N . ARG A 1 84 ? 2.078 -12.347 -31.075 1.00 85.12 84 ARG A N 1
ATOM 612 C CA . ARG A 1 84 ? 0.711 -11.943 -31.390 1.00 85.12 84 ARG A CA 1
ATOM 613 C C . ARG A 1 84 ? -0.127 -13.198 -31.550 1.00 85.12 84 ARG A C 1
ATOM 615 O O . ARG A 1 84 ? 0.194 -14.053 -32.372 1.00 85.12 84 ARG A O 1
ATOM 622 N N . LEU A 1 85 ? -1.171 -13.322 -30.742 1.00 81.81 85 LEU A N 1
ATOM 623 C CA . LEU A 1 85 ? -2.169 -14.367 -30.889 1.00 81.81 85 LEU A CA 1
ATOM 624 C C . LEU A 1 85 ? -3.335 -13.778 -31.692 1.00 81.81 85 LEU A C 1
ATOM 626 O O . LEU A 1 85 ? -4.201 -13.097 -31.140 1.00 81.81 85 LEU A O 1
ATOM 630 N N . ALA A 1 86 ? -3.312 -14.023 -33.006 1.00 81.69 86 ALA A N 1
ATOM 631 C CA . ALA A 1 86 ? -4.206 -13.386 -33.980 1.00 81.69 86 ALA A CA 1
ATOM 632 C C . ALA A 1 86 ? -4.169 -11.837 -33.900 1.00 81.69 86 ALA A C 1
ATOM 634 O O . ALA A 1 86 ? -3.215 -11.260 -33.378 1.00 81.69 86 ALA A O 1
ATOM 635 N N . ASP A 1 87 ? -5.207 -11.165 -34.408 1.00 80.25 87 ASP A N 1
ATOM 636 C CA . ASP A 1 87 ? -5.359 -9.699 -34.341 1.00 80.25 87 ASP A CA 1
ATOM 637 C C . ASP A 1 87 ? -5.899 -9.196 -32.987 1.00 80.25 87 ASP A C 1
ATOM 639 O O . ASP A 1 87 ? -6.099 -7.999 -32.797 1.00 80.25 87 ASP A O 1
ATOM 643 N N . LEU A 1 88 ? -6.162 -10.099 -32.035 1.00 80.81 88 LEU A N 1
ATOM 644 C CA . LEU A 1 88 ? -6.853 -9.776 -30.780 1.00 80.81 88 LEU A CA 1
ATOM 645 C C . LEU A 1 88 ? -5.908 -9.578 -29.589 1.00 80.81 88 LEU A C 1
ATOM 647 O O . LEU A 1 88 ? -6.251 -8.845 -28.663 1.00 80.81 88 LEU A O 1
ATOM 651 N N . LEU A 1 89 ? -4.743 -10.233 -29.575 1.00 84.62 89 LEU A N 1
ATOM 652 C CA . LEU A 1 89 ? -3.842 -10.237 -28.420 1.00 84.62 89 LEU A CA 1
ATOM 653 C C . LEU A 1 89 ? -2.393 -10.023 -28.850 1.00 84.62 89 LEU A C 1
ATOM 655 O O . LEU A 1 89 ? -1.779 -10.890 -29.464 1.00 84.62 89 LEU A O 1
ATOM 659 N N . HIS A 1 90 ? -1.828 -8.881 -28.466 1.00 89.25 90 HIS A N 1
ATOM 660 C CA . HIS A 1 90 ? -0.402 -8.599 -28.579 1.00 89.25 90 HIS A CA 1
ATOM 661 C C . HIS A 1 90 ? 0.225 -8.635 -27.186 1.00 89.25 90 HIS A C 1
ATOM 663 O O . HIS A 1 90 ? -0.182 -7.869 -26.313 1.00 89.25 90 HIS A O 1
ATOM 669 N N . VAL A 1 91 ? 1.193 -9.532 -26.984 1.00 90.88 91 VAL A N 1
ATOM 670 C CA . VAL A 1 91 ? 1.906 -9.684 -25.713 1.00 90.88 91 VAL A CA 1
ATOM 671 C C . VAL A 1 91 ? 3.376 -9.334 -25.917 1.00 90.88 91 VAL A C 1
ATOM 673 O O . VAL A 1 91 ? 4.103 -10.021 -26.641 1.00 90.88 91 VAL A O 1
ATOM 676 N N . SER A 1 92 ? 3.823 -8.260 -25.270 1.00 93.31 92 SER A N 1
ATOM 677 C CA . SER A 1 92 ? 5.206 -7.791 -25.370 1.00 93.31 92 SER A CA 1
ATOM 678 C C . SER A 1 92 ? 6.168 -8.645 -24.538 1.00 93.31 92 SER A C 1
ATOM 680 O O . SER A 1 92 ? 5.770 -9.343 -23.601 1.00 93.31 92 SER A O 1
ATOM 682 N N . SER A 1 93 ? 7.462 -8.555 -24.851 1.00 93.44 93 SER A N 1
ATOM 683 C CA . SER A 1 93 ? 8.532 -9.167 -24.049 1.00 93.44 93 SER A CA 1
ATOM 684 C C . SER A 1 93 ? 8.479 -8.724 -22.578 1.00 93.44 93 SER A C 1
ATOM 686 O O . SER A 1 93 ? 8.580 -9.543 -21.665 1.00 93.44 93 SER A O 1
ATOM 688 N N . VAL A 1 94 ? 8.218 -7.432 -22.339 1.00 93.00 94 VAL A N 1
ATOM 689 C CA . VAL A 1 94 ? 8.122 -6.848 -20.992 1.00 93.00 94 VAL A CA 1
ATOM 690 C C . VAL A 1 94 ? 6.921 -7.405 -20.228 1.00 93.00 94 VAL A C 1
ATOM 692 O O . VAL A 1 94 ? 7.044 -7.753 -19.057 1.00 93.00 94 VAL A O 1
ATOM 695 N N . GLN A 1 95 ? 5.765 -7.553 -20.882 1.00 93.00 95 GLN A N 1
ATOM 696 C CA . GLN A 1 95 ? 4.577 -8.133 -20.249 1.00 93.00 95 GLN A CA 1
ATOM 697 C C . GLN A 1 95 ? 4.807 -9.590 -19.833 1.00 93.00 95 GLN A C 1
ATOM 699 O O . GLN A 1 95 ? 4.400 -9.984 -18.740 1.00 93.00 95 GLN A O 1
ATOM 704 N N . GLN A 1 96 ? 5.498 -10.377 -20.662 1.00 94.56 96 GLN A N 1
ATOM 705 C CA . GLN A 1 96 ? 5.873 -11.752 -20.319 1.00 94.56 96 GLN A CA 1
ATOM 706 C C . GLN A 1 96 ? 6.828 -11.788 -19.124 1.00 94.56 96 GLN A C 1
ATOM 708 O O . GLN A 1 96 ? 6.596 -12.541 -18.177 1.00 94.56 96 GLN A O 1
ATOM 713 N N . LEU A 1 97 ? 7.858 -10.936 -19.132 1.00 94.94 97 LEU A N 1
ATOM 714 C CA . LEU A 1 97 ? 8.815 -10.824 -18.033 1.00 94.94 97 LEU A CA 1
ATOM 715 C C . LEU A 1 97 ? 8.112 -10.494 -16.709 1.00 94.94 97 LEU A C 1
ATOM 717 O O . LEU A 1 97 ? 8.318 -11.180 -15.708 1.00 94.94 97 LEU A O 1
ATOM 721 N N . PHE A 1 98 ? 7.232 -9.491 -16.707 1.00 94.38 98 PHE A N 1
ATOM 722 C CA . PHE A 1 98 ? 6.493 -9.086 -15.510 1.00 94.38 98 PHE A CA 1
ATOM 723 C C . PHE A 1 98 ? 5.478 -10.145 -15.066 1.00 94.38 98 PHE A C 1
ATOM 725 O O . PHE A 1 98 ? 5.285 -10.320 -13.864 1.00 94.38 98 PHE A O 1
ATOM 732 N N . LEU A 1 99 ? 4.879 -10.904 -15.989 1.00 93.81 99 LEU A N 1
ATOM 733 C CA . LEU A 1 99 ? 4.019 -12.038 -15.644 1.00 93.81 99 LEU A CA 1
ATOM 734 C C . LEU A 1 99 ? 4.807 -13.134 -14.915 1.00 93.81 99 LEU A C 1
ATOM 736 O O . LEU A 1 99 ? 4.377 -13.605 -13.860 1.00 93.81 99 LEU A O 1
ATOM 740 N N . VAL A 1 100 ? 5.978 -13.510 -15.436 1.00 94.69 100 VAL A N 1
ATOM 741 C CA . VAL A 1 100 ? 6.867 -14.485 -14.784 1.00 94.69 100 VAL A CA 1
ATOM 742 C C . VAL A 1 100 ? 7.325 -13.965 -13.420 1.00 94.69 100 VAL A C 1
ATOM 744 O O . VAL A 1 100 ? 7.282 -14.704 -12.436 1.00 94.69 100 VAL A O 1
ATOM 747 N N . GLY A 1 101 ? 7.682 -12.682 -13.328 1.00 94.81 101 GLY A N 1
ATOM 748 C CA . GLY A 1 101 ? 8.011 -12.019 -12.068 1.00 94.81 101 GLY A CA 1
ATOM 749 C C . GLY A 1 101 ? 6.879 -12.070 -11.045 1.00 94.81 101 GLY A C 1
ATOM 750 O O . GLY A 1 101 ? 7.105 -12.432 -9.891 1.00 94.81 101 GLY A O 1
ATOM 751 N N . ALA A 1 102 ? 5.649 -11.769 -11.461 1.00 95.00 102 ALA A N 1
ATOM 752 C CA . ALA A 1 102 ? 4.473 -11.823 -10.599 1.00 95.00 102 ALA A CA 1
ATOM 753 C C . ALA A 1 102 ? 4.197 -13.248 -10.093 1.00 95.00 102 ALA A C 1
ATOM 755 O O . ALA A 1 102 ? 3.929 -13.435 -8.904 1.00 95.00 102 ALA A O 1
ATOM 756 N N . LEU A 1 103 ? 4.326 -14.261 -10.958 1.00 95.75 103 LEU A N 1
ATOM 757 C CA . LEU A 1 103 ? 4.209 -15.669 -10.566 1.00 95.75 103 LEU A CA 1
ATOM 758 C C . LEU A 1 103 ? 5.303 -16.067 -9.569 1.00 95.75 103 LEU A C 1
ATOM 760 O O . LEU A 1 103 ? 5.007 -16.708 -8.561 1.00 95.75 103 LEU A O 1
ATOM 764 N N . ALA A 1 104 ? 6.548 -15.648 -9.802 1.00 94.62 104 ALA A N 1
ATOM 765 C CA . ALA A 1 104 ? 7.654 -15.905 -8.887 1.00 94.62 104 ALA A CA 1
ATOM 766 C C . ALA A 1 104 ? 7.420 -15.257 -7.511 1.00 94.62 104 ALA A C 1
ATOM 768 O O . ALA A 1 104 ? 7.620 -15.909 -6.484 1.00 94.62 104 ALA A O 1
ATOM 769 N N . ILE A 1 105 ? 6.926 -14.012 -7.476 1.00 93.94 105 ILE A N 1
ATOM 770 C CA . ILE A 1 105 ? 6.527 -13.334 -6.233 1.00 93.94 105 ILE A CA 1
ATOM 771 C C . ILE A 1 105 ? 5.416 -14.126 -5.533 1.00 93.94 105 ILE A C 1
ATOM 773 O O . ILE A 1 105 ? 5.536 -14.407 -4.341 1.00 93.94 105 ILE A O 1
ATOM 777 N N . ALA A 1 106 ? 4.367 -14.537 -6.251 1.00 93.75 106 ALA A N 1
ATOM 778 C CA . ALA A 1 106 ? 3.258 -15.302 -5.681 1.00 93.75 106 ALA A CA 1
ATOM 779 C C . ALA A 1 106 ? 3.723 -16.639 -5.074 1.00 93.75 106 ALA A C 1
ATOM 781 O O . ALA A 1 106 ? 3.368 -16.963 -3.936 1.00 93.75 106 ALA A O 1
ATOM 782 N N . VAL A 1 107 ? 4.573 -17.384 -5.787 1.00 95.88 107 VAL A N 1
ATOM 783 C CA . VAL A 1 107 ? 5.170 -18.637 -5.298 1.00 95.88 107 VAL A CA 1
ATOM 784 C C . VAL A 1 107 ? 6.047 -18.385 -4.071 1.00 95.88 107 VAL A C 1
ATOM 786 O O . VAL A 1 107 ? 5.944 -19.116 -3.083 1.00 95.88 107 VAL A O 1
ATOM 789 N N . GLY A 1 108 ? 6.877 -17.340 -4.087 1.00 93.81 108 GLY A N 1
ATOM 790 C CA . GLY A 1 108 ? 7.734 -16.974 -2.957 1.00 93.81 108 GLY A CA 1
ATOM 791 C C . GLY A 1 108 ? 6.932 -16.578 -1.716 1.00 93.81 108 GLY A C 1
ATOM 792 O O . GLY A 1 108 ? 7.252 -17.009 -0.604 1.00 93.81 108 GLY A O 1
ATOM 793 N N . VAL A 1 109 ? 5.836 -15.834 -1.899 1.00 92.06 109 VAL A N 1
ATOM 794 C CA . VAL A 1 109 ? 4.895 -15.515 -0.820 1.00 92.06 109 VAL A CA 1
ATOM 795 C C . VAL A 1 109 ? 4.283 -16.798 -0.264 1.00 92.06 109 VAL A C 1
ATOM 797 O O . VAL A 1 109 ? 4.328 -17.005 0.946 1.00 92.06 109 VAL A O 1
ATOM 800 N N . PHE A 1 110 ? 3.778 -17.697 -1.107 1.00 93.00 110 PHE A N 1
ATOM 801 C CA . PHE A 1 110 ? 3.137 -18.927 -0.636 1.00 93.00 110 PHE A CA 1
ATOM 802 C C . PHE A 1 110 ? 4.098 -19.860 0.124 1.00 93.00 110 PHE A C 1
ATOM 804 O O . PHE A 1 110 ? 3.700 -20.503 1.094 1.00 93.00 110 PHE A O 1
ATOM 811 N N . THR A 1 111 ? 5.369 -19.910 -0.278 1.00 95.75 111 THR A N 1
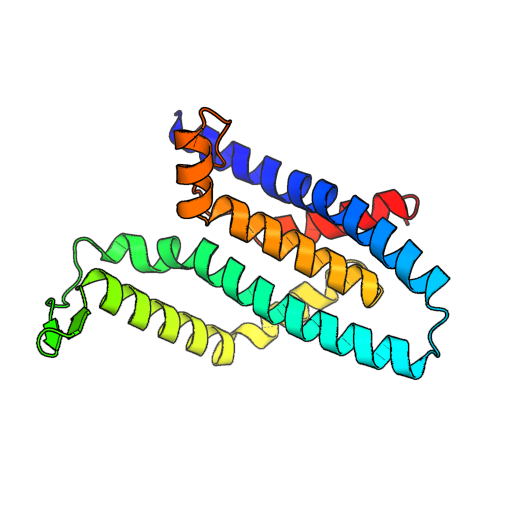ATOM 812 C CA . THR A 1 111 ? 6.343 -20.882 0.249 1.00 95.75 111 THR A CA 1
ATOM 813 C C . THR A 1 111 ? 7.180 -20.363 1.427 1.00 95.75 111 THR A C 1
ATOM 815 O O . THR A 1 111 ? 7.397 -21.112 2.381 1.00 95.75 111 THR A O 1
ATOM 818 N N . TYR A 1 112 ? 7.617 -19.095 1.426 1.00 94.06 112 TYR A N 1
ATOM 819 C CA . TYR A 1 112 ? 8.606 -18.588 2.398 1.00 94.06 112 TYR A CA 1
ATOM 820 C C . TYR A 1 112 ? 8.108 -17.473 3.333 1.00 94.06 112 TYR A C 1
ATOM 822 O O . TYR A 1 112 ? 8.747 -17.203 4.354 1.00 94.06 112 TYR A O 1
ATOM 830 N N . SER A 1 113 ? 6.964 -16.836 3.060 1.00 89.94 113 SER A N 1
ATOM 831 C CA . SER A 1 113 ? 6.555 -15.624 3.800 1.00 89.94 113 SER A CA 1
ATOM 832 C C . SER A 1 113 ? 6.074 -15.863 5.238 1.00 89.94 113 SER A C 1
ATOM 834 O O . SER A 1 113 ? 6.105 -14.939 6.054 1.00 89.94 113 SER A O 1
ATOM 836 N N . LYS A 1 114 ? 5.658 -17.093 5.587 1.00 90.62 114 LYS A N 1
ATOM 837 C CA . LYS A 1 114 ? 4.986 -17.405 6.866 1.00 90.62 114 LYS A CA 1
ATOM 838 C C . LYS A 1 114 ? 5.753 -16.903 8.089 1.00 90.62 114 LYS A C 1
ATOM 840 O O . LYS A 1 114 ? 5.153 -16.302 8.974 1.00 90.62 114 LYS A O 1
ATOM 845 N N . LYS A 1 115 ? 7.068 -17.136 8.149 1.00 89.06 115 LYS A N 1
ATOM 846 C CA . LYS A 1 115 ? 7.890 -16.728 9.302 1.00 89.06 115 LYS A CA 1
ATOM 847 C C . LYS A 1 115 ? 7.876 -15.207 9.476 1.00 89.06 115 LYS A C 1
ATOM 849 O O . LYS A 1 115 ? 7.594 -14.728 10.566 1.00 89.06 115 LYS A O 1
ATOM 854 N N . VAL A 1 116 ? 8.094 -14.465 8.389 1.00 85.56 116 VAL A N 1
ATOM 855 C CA . VAL A 1 116 ? 8.124 -12.995 8.401 1.00 85.56 116 VAL A CA 1
ATOM 856 C C . VAL A 1 116 ? 6.757 -12.423 8.764 1.00 85.56 116 VAL A C 1
ATOM 858 O O . VAL A 1 116 ? 6.689 -11.529 9.601 1.00 85.56 116 VAL A O 1
ATOM 861 N N . MET A 1 117 ? 5.667 -12.968 8.215 1.00 86.81 117 MET A N 1
ATOM 862 C CA . MET A 1 117 ? 4.312 -12.512 8.553 1.00 86.81 117 MET A CA 1
ATOM 863 C C . MET A 1 117 ? 4.006 -12.672 10.046 1.00 86.81 117 MET A C 1
ATOM 865 O O . MET A 1 117 ? 3.450 -11.759 10.654 1.00 86.81 117 MET A O 1
ATOM 869 N N . MET A 1 118 ? 4.413 -13.791 10.654 1.00 86.31 118 MET A N 1
ATOM 870 C CA . MET A 1 118 ? 4.211 -14.012 12.089 1.00 86.31 118 MET A CA 1
ATOM 871 C C . MET A 1 118 ? 5.077 -13.080 12.944 1.00 86.31 118 MET A C 1
ATOM 873 O O . MET A 1 118 ? 4.590 -12.551 13.940 1.00 86.31 118 MET A O 1
ATOM 877 N N . THR A 1 119 ? 6.336 -12.840 12.560 1.00 80.94 119 THR A N 1
ATOM 878 C CA . THR A 1 119 ? 7.246 -11.965 13.318 1.00 80.94 119 THR A CA 1
ATOM 879 C C . THR A 1 119 ? 6.858 -10.491 13.208 1.00 80.94 119 THR A C 1
ATOM 881 O O . THR A 1 119 ? 6.813 -9.798 14.221 1.00 80.94 119 THR A O 1
ATOM 884 N N . VAL A 1 120 ? 6.536 -10.010 12.004 1.00 74.62 120 VAL A N 1
ATOM 885 C CA . VAL A 1 120 ? 6.116 -8.617 11.790 1.00 74.62 120 VAL A CA 1
ATOM 886 C C . VAL A 1 120 ? 4.754 -8.373 12.433 1.00 74.62 120 VAL A C 1
ATOM 888 O O . VAL A 1 120 ? 4.598 -7.391 13.147 1.00 74.62 120 VAL A O 1
ATOM 891 N N . GLY A 1 121 ? 3.792 -9.286 12.255 1.00 70.69 121 GLY A N 1
ATOM 892 C CA . GLY A 1 121 ? 2.456 -9.149 12.835 1.00 70.69 121 GLY A CA 1
ATOM 893 C C . GLY A 1 121 ? 2.452 -9.132 14.365 1.00 70.69 121 GLY A C 1
ATOM 894 O O . GLY A 1 121 ? 1.734 -8.332 14.955 1.00 70.69 121 GLY A O 1
ATOM 895 N N . ALA A 1 122 ? 3.277 -9.966 15.009 1.00 72.88 122 ALA A N 1
ATOM 896 C CA . ALA A 1 122 ? 3.398 -9.993 16.468 1.00 72.88 122 ALA A CA 1
ATOM 897 C C . ALA A 1 122 ? 4.214 -8.819 17.042 1.00 72.88 122 ALA A C 1
ATOM 899 O O . ALA A 1 122 ? 4.034 -8.467 18.204 1.00 72.88 122 ALA A O 1
ATOM 900 N N . GLY A 1 123 ? 5.120 -8.234 16.249 1.00 66.56 123 GLY A N 1
ATOM 901 C CA . GLY A 1 123 ? 5.963 -7.105 16.655 1.00 66.56 123 GLY A CA 1
ATOM 902 C C . GLY A 1 123 ? 5.317 -5.728 16.473 1.00 66.56 123 GLY A C 1
ATOM 903 O O . GLY A 1 123 ? 5.862 -4.734 16.953 1.00 66.56 123 GLY A O 1
ATOM 904 N N . VAL A 1 124 ? 4.173 -5.644 15.787 1.00 66.94 124 VAL A N 1
ATOM 905 C CA . VAL A 1 124 ? 3.384 -4.408 15.686 1.00 66.94 124 VAL A CA 1
ATOM 906 C C . VAL A 1 124 ? 2.559 -4.247 16.969 1.00 66.94 124 VAL A C 1
ATOM 908 O O . VAL A 1 124 ? 2.055 -5.229 17.508 1.00 66.94 124 VAL A O 1
ATOM 911 N N . LEU A 1 125 ? 2.434 -3.007 17.469 1.00 65.69 125 LEU A N 1
ATOM 912 C CA . LEU A 1 125 ? 1.607 -2.642 18.633 1.00 65.69 125 LEU A CA 1
ATOM 913 C C . LEU A 1 125 ? 0.263 -3.401 18.633 1.00 65.69 125 LEU A C 1
ATOM 915 O O . LEU A 1 125 ? -0.319 -3.564 17.563 1.00 65.69 125 LEU A O 1
ATOM 919 N N . PRO A 1 126 ? -0.280 -3.822 19.790 1.00 71.94 126 PRO A N 1
ATOM 920 C CA . PRO A 1 126 ? -1.550 -4.544 19.838 1.00 71.94 126 PRO A CA 1
ATOM 921 C C . PRO A 1 126 ? -2.686 -3.703 19.229 1.00 71.94 126 PRO A C 1
ATOM 923 O O . PRO A 1 126 ? -3.171 -2.740 19.824 1.00 71.94 126 PRO A O 1
ATOM 926 N N . LEU A 1 127 ? -3.119 -4.070 18.020 1.00 79.88 127 LEU A N 1
ATOM 927 C CA . LEU A 1 127 ? -4.191 -3.389 17.297 1.00 79.88 127 LEU A CA 1
ATOM 928 C C . LEU A 1 127 ? -5.535 -4.067 17.557 1.00 79.88 127 LEU A C 1
ATOM 930 O O . LEU A 1 127 ? -5.660 -5.289 17.519 1.00 79.88 127 LEU A O 1
ATOM 934 N N . SER A 1 128 ? -6.583 -3.258 17.734 1.00 89.69 128 SER A N 1
ATOM 935 C CA . SER A 1 128 ? -7.948 -3.767 17.590 1.00 89.69 128 SER A CA 1
ATOM 936 C C . SER A 1 128 ? -8.200 -4.172 16.129 1.00 89.69 128 SER A C 1
ATOM 938 O O . SER A 1 128 ? -7.589 -3.578 15.239 1.00 89.69 128 SER A O 1
ATOM 940 N N . PRO A 1 129 ? -9.133 -5.097 15.833 1.00 91.31 129 PRO A N 1
ATOM 941 C CA . PRO A 1 129 ? -9.431 -5.505 14.456 1.00 91.31 129 PRO A CA 1
ATOM 942 C C . PRO A 1 129 ? -9.741 -4.330 13.514 1.00 91.31 129 PRO A C 1
ATOM 944 O O . PRO A 1 129 ? -9.256 -4.286 12.388 1.00 91.31 129 PRO A O 1
ATOM 947 N N . VAL A 1 130 ? -10.472 -3.324 14.007 1.00 93.19 130 VAL A N 1
ATOM 948 C CA . VAL A 1 130 ? -10.742 -2.082 13.263 1.00 93.19 130 VAL A CA 1
ATOM 949 C C . VAL A 1 130 ? -9.462 -1.271 13.055 1.00 93.19 130 VAL A C 1
ATOM 951 O O . VAL A 1 130 ? -9.237 -0.768 11.964 1.00 93.19 130 VAL A O 1
ATOM 954 N N . GLY A 1 131 ? -8.600 -1.156 14.070 1.00 93.75 131 GLY A N 1
ATOM 955 C CA . GLY A 1 131 ? -7.313 -0.469 13.936 1.00 93.75 131 GLY A CA 1
ATOM 956 C C . GLY A 1 131 ? -6.383 -1.157 12.934 1.00 93.75 131 GLY A C 1
ATOM 957 O O . GLY A 1 131 ? -5.778 -0.483 12.108 1.00 93.75 131 GLY A O 1
ATOM 958 N N . ALA A 1 132 ? -6.331 -2.490 12.950 1.00 93.25 132 ALA A N 1
ATOM 959 C CA . ALA A 1 132 ? -5.593 -3.280 11.969 1.00 93.25 132 ALA A CA 1
ATOM 960 C C . ALA A 1 132 ? -6.136 -3.055 10.553 1.00 93.25 132 ALA A C 1
ATOM 962 O O . ALA A 1 132 ? -5.361 -2.806 9.634 1.00 93.25 132 ALA A O 1
ATOM 963 N N . TRP A 1 133 ? -7.461 -3.058 10.386 1.00 95.81 133 TRP A N 1
ATOM 964 C CA . TRP A 1 133 ? -8.090 -2.764 9.101 1.00 95.81 133 TRP A CA 1
ATOM 965 C C . TRP A 1 133 ? -7.711 -1.372 8.589 1.00 95.81 133 TRP A C 1
ATOM 967 O O . TRP A 1 133 ? -7.271 -1.246 7.449 1.00 95.81 133 TRP A O 1
ATOM 977 N N . VAL A 1 134 ? -7.794 -0.343 9.438 1.00 96.62 134 VAL A N 1
ATOM 978 C CA . VAL A 1 134 ? -7.399 1.021 9.057 1.00 96.62 134 VAL A CA 1
ATOM 979 C C . VAL A 1 134 ? -5.923 1.097 8.682 1.00 96.62 134 VAL A C 1
ATOM 981 O O . VAL A 1 134 ? -5.595 1.707 7.667 1.00 96.62 134 VAL A O 1
ATOM 984 N N . ALA A 1 135 ? -5.038 0.479 9.468 1.00 95.12 135 ALA A N 1
ATOM 985 C CA . ALA A 1 135 ? -3.607 0.480 9.185 1.00 95.12 135 ALA A CA 1
ATOM 986 C C . ALA A 1 135 ? -3.313 -0.156 7.818 1.00 95.12 135 ALA A C 1
ATOM 988 O O . ALA A 1 135 ? -2.569 0.426 7.033 1.00 95.12 135 ALA A O 1
ATOM 989 N N . VAL A 1 136 ? -3.946 -1.292 7.499 1.00 95.50 136 VAL A N 1
ATOM 990 C CA . VAL A 1 136 ? -3.793 -1.954 6.194 1.00 95.50 136 VAL A CA 1
ATOM 991 C C . VAL A 1 136 ? -4.384 -1.099 5.069 1.00 95.50 136 VAL A C 1
ATOM 993 O O . VAL A 1 136 ? -3.737 -0.916 4.043 1.00 95.50 136 VAL A O 1
ATOM 996 N N . VAL A 1 137 ? -5.565 -0.502 5.229 1.00 98.00 137 VAL A N 1
ATOM 997 C CA . VAL A 1 137 ? -6.128 0.376 4.185 1.00 98.00 137 VAL A CA 1
ATOM 998 C C . VAL A 1 137 ? -5.225 1.586 3.937 1.00 98.00 137 VAL A C 1
ATOM 1000 O O . VAL A 1 137 ? -4.907 1.875 2.786 1.00 98.00 137 VAL A O 1
ATOM 1003 N N . ALA A 1 138 ? -4.752 2.256 4.989 1.00 97.75 138 ALA A N 1
ATOM 1004 C CA . ALA A 1 138 ? -3.856 3.401 4.857 1.00 97.75 138 ALA A CA 1
ATOM 1005 C C . ALA A 1 138 ? -2.537 3.021 4.165 1.00 97.75 138 ALA A C 1
ATOM 1007 O O . ALA A 1 138 ? -2.120 3.708 3.234 1.00 97.75 138 ALA A O 1
ATOM 1008 N N . HIS A 1 139 ? -1.927 1.893 4.552 1.00 95.69 139 HIS A N 1
ATOM 1009 C CA . HIS A 1 139 ? -0.751 1.349 3.864 1.00 95.69 139 HIS A CA 1
ATOM 1010 C C . HIS A 1 139 ? -1.040 1.088 2.376 1.00 95.69 139 HIS A C 1
ATOM 1012 O O . HIS A 1 139 ? -0.253 1.487 1.521 1.00 95.69 139 HIS A O 1
ATOM 1018 N N . SER A 1 140 ? -2.184 0.472 2.061 1.00 97.38 140 SER A N 1
ATOM 1019 C CA . SER A 1 140 ? -2.558 0.102 0.689 1.00 97.38 140 SER A CA 1
ATOM 1020 C C . SER A 1 140 ? -2.727 1.332 -0.196 1.00 97.38 140 SER A C 1
ATOM 1022 O O . SER A 1 140 ? -2.271 1.333 -1.339 1.00 97.38 140 SER A O 1
ATOM 1024 N N . VAL A 1 141 ? -3.358 2.382 0.342 1.00 97.69 141 VAL A N 1
ATOM 1025 C CA . VAL A 1 141 ? -3.536 3.664 -0.347 1.00 97.69 141 VAL A CA 1
ATOM 1026 C C . VAL A 1 141 ? -2.182 4.315 -0.593 1.00 97.69 141 VAL A C 1
ATOM 1028 O O . VAL A 1 141 ? -1.899 4.678 -1.726 1.00 97.69 141 VAL A O 1
ATOM 1031 N N . VAL A 1 142 ? -1.318 4.420 0.421 1.00 97.31 142 VAL A N 1
ATOM 1032 C CA . VAL A 1 142 ? 0.006 5.042 0.255 1.00 97.31 142 VAL A CA 1
ATOM 1033 C C . VAL A 1 142 ? 0.832 4.321 -0.803 1.00 97.31 142 VAL A C 1
ATOM 1035 O O . VAL A 1 142 ? 1.333 4.969 -1.714 1.00 97.31 142 VAL A O 1
ATOM 1038 N N . LEU A 1 143 ? 0.938 2.993 -0.736 1.00 96.69 143 LEU A N 1
ATOM 1039 C CA . LEU A 1 143 ? 1.695 2.234 -1.736 1.00 96.69 143 LEU A CA 1
ATOM 1040 C C . LEU A 1 143 ? 1.111 2.410 -3.141 1.00 96.69 143 LEU A C 1
ATOM 1042 O O . LEU A 1 143 ? 1.863 2.545 -4.098 1.00 96.69 143 LEU A O 1
ATOM 1046 N N . PHE A 1 144 ? -0.217 2.467 -3.264 1.00 96.19 144 PHE A N 1
ATOM 1047 C CA . PHE A 1 144 ? -0.859 2.747 -4.543 1.00 96.19 144 PHE A CA 1
ATOM 1048 C C . PHE A 1 144 ? -0.505 4.143 -5.073 1.00 96.19 144 PHE A C 1
ATOM 1050 O O . PHE A 1 144 ? -0.194 4.271 -6.252 1.00 96.19 144 PHE A O 1
ATOM 1057 N N . LEU A 1 145 ? -0.491 5.175 -4.221 1.00 95.50 145 LEU A N 1
ATOM 1058 C CA . LEU A 1 145 ? -0.124 6.539 -4.624 1.00 95.50 145 LEU A CA 1
ATOM 1059 C C . LEU A 1 145 ? 1.300 6.610 -5.198 1.00 95.50 145 LEU A C 1
ATOM 1061 O O . LEU A 1 145 ? 1.503 7.268 -6.211 1.00 95.50 145 LEU A O 1
ATOM 1065 N N . PHE A 1 146 ? 2.264 5.925 -4.574 1.00 94.94 146 PHE A N 1
ATOM 1066 C CA . PHE A 1 146 ? 3.665 5.904 -5.024 1.00 94.94 146 PHE A CA 1
ATOM 1067 C C . PHE A 1 146 ? 3.923 4.965 -6.214 1.00 94.94 146 PHE A C 1
ATOM 1069 O O . PHE A 1 146 ? 4.956 5.087 -6.864 1.00 94.94 146 PHE A O 1
ATOM 1076 N N . ALA A 1 147 ? 3.006 4.041 -6.513 1.00 94.88 147 ALA A N 1
ATOM 1077 C CA . ALA A 1 147 ? 3.145 3.087 -7.616 1.00 94.88 147 ALA A CA 1
ATOM 1078 C C . ALA A 1 147 ? 2.275 3.418 -8.845 1.00 94.88 147 ALA A C 1
ATOM 1080 O O . ALA A 1 147 ? 2.410 2.772 -9.882 1.00 94.88 147 ALA A O 1
ATOM 1081 N N . SER A 1 148 ? 1.342 4.370 -8.747 1.00 95.31 148 SER A N 1
ATOM 1082 C CA . SER A 1 148 ? 0.342 4.613 -9.791 1.00 95.31 148 SER A CA 1
ATOM 1083 C C . SER A 1 148 ? 0.823 5.605 -10.852 1.00 95.31 148 SER A C 1
ATOM 1085 O O . SER A 1 148 ? 0.687 6.818 -10.695 1.00 95.31 148 SER A O 1
ATOM 1087 N N . GLU A 1 149 ? 1.294 5.077 -11.983 1.00 93.12 149 GLU A N 1
ATOM 1088 C CA . GLU A 1 149 ? 1.628 5.866 -13.182 1.00 93.12 149 GLU A CA 1
ATOM 1089 C C . GLU A 1 149 ? 0.429 6.664 -13.710 1.00 93.12 149 GLU A C 1
ATOM 1091 O O . GLU A 1 149 ? 0.553 7.827 -14.076 1.00 93.12 149 GLU A O 1
ATOM 1096 N N . GLY A 1 150 ? -0.766 6.063 -13.705 1.00 93.75 150 GLY A N 1
ATOM 1097 C CA . GLY A 1 150 ? -1.980 6.735 -14.170 1.00 93.75 150 GLY A CA 1
ATOM 1098 C C . GLY A 1 150 ? -2.357 7.942 -13.307 1.00 93.75 150 GLY A C 1
ATOM 1099 O O . GLY A 1 150 ? -2.783 8.966 -13.842 1.00 93.75 150 GLY A O 1
ATOM 1100 N N . LEU A 1 151 ? -2.178 7.843 -11.984 1.00 94.19 151 LEU A N 1
ATOM 1101 C CA . LEU A 1 151 ? -2.405 8.969 -11.081 1.00 94.19 151 LEU A CA 1
ATOM 1102 C C . LEU A 1 151 ? -1.348 10.057 -11.275 1.00 94.19 151 LEU A C 1
ATOM 1104 O O . LEU A 1 151 ? -1.701 11.232 -11.330 1.00 94.19 151 LEU A O 1
ATOM 1108 N N . GLU A 1 152 ? -0.076 9.672 -11.384 1.00 95.06 152 GLU A N 1
ATOM 1109 C CA . GLU A 1 152 ? 1.026 10.597 -11.656 1.00 95.06 152 GLU A CA 1
ATOM 1110 C C . GLU A 1 152 ? 0.751 11.399 -12.936 1.00 95.06 152 GLU A C 1
ATOM 1112 O O . GLU A 1 152 ? 0.683 12.629 -12.888 1.00 95.06 152 GLU A O 1
ATOM 1117 N N . HIS A 1 153 ? 0.435 10.709 -14.033 1.00 95.44 153 HIS A N 1
ATOM 1118 C CA . HIS A 1 153 ? 0.137 11.328 -15.320 1.00 95.44 153 HIS A CA 1
ATOM 1119 C C . HIS A 1 153 ? -1.114 12.218 -15.260 1.00 95.44 153 HIS A C 1
ATOM 1121 O O . HIS A 1 153 ? -1.146 13.320 -15.817 1.00 95.44 153 HIS A O 1
ATOM 1127 N N . PHE A 1 154 ? -2.167 11.7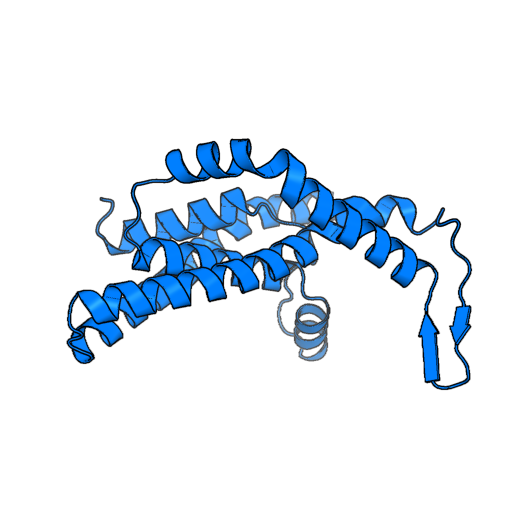74 -14.570 1.00 96.25 154 PHE A N 1
ATOM 1128 C CA . PHE A 1 154 ? -3.366 12.586 -14.364 1.00 96.25 154 PHE A CA 1
ATOM 1129 C C . PHE A 1 154 ? -3.046 13.896 -13.630 1.00 96.25 154 PHE A C 1
ATOM 1131 O O . PHE A 1 154 ? -3.492 14.960 -14.054 1.00 96.25 154 PHE A O 1
ATOM 1138 N N . LEU A 1 155 ? -2.249 13.850 -12.562 1.00 95.94 155 LEU A N 1
ATOM 1139 C CA . LEU A 1 155 ? -1.856 15.052 -11.822 1.00 95.94 155 LEU A CA 1
ATOM 1140 C C . LEU A 1 155 ? -0.973 15.968 -12.679 1.00 95.94 155 LEU A C 1
ATOM 1142 O O . LEU A 1 155 ? -1.227 17.174 -12.736 1.00 95.94 155 LEU A O 1
ATOM 1146 N N . ALA A 1 156 ? -0.007 15.395 -13.403 1.00 95.00 156 ALA A N 1
ATOM 1147 C CA . ALA A 1 156 ? 0.903 16.131 -14.277 1.00 95.00 156 ALA A CA 1
ATOM 1148 C C . ALA A 1 156 ? 0.152 16.894 -15.379 1.00 95.00 156 ALA A C 1
ATOM 1150 O O . ALA A 1 156 ? 0.373 18.089 -15.580 1.00 95.00 156 ALA A O 1
ATOM 1151 N N . THR A 1 157 ? -0.785 16.226 -16.056 1.00 96.50 157 THR A N 1
ATOM 1152 C CA . THR A 1 157 ? -1.600 16.830 -17.126 1.00 96.50 157 THR A CA 1
ATOM 1153 C C . THR A 1 157 ? -2.499 17.967 -16.637 1.00 96.50 157 THR A C 1
ATOM 1155 O O . THR A 1 157 ? -2.806 18.871 -17.410 1.00 96.50 157 THR A O 1
ATOM 1158 N N . HIS A 1 158 ? -2.876 17.969 -15.356 1.00 96.38 158 HIS A N 1
ATOM 1159 C CA . HIS A 1 158 ? -3.660 19.040 -14.731 1.00 96.38 158 HIS A CA 1
ATOM 1160 C C . HIS A 1 158 ? -2.796 20.108 -14.035 1.00 96.38 158 HIS A C 1
ATOM 1162 O O . HIS A 1 158 ? -3.339 20.995 -13.376 1.00 96.38 158 HIS A O 1
ATOM 1168 N N . GLY A 1 159 ? -1.464 20.044 -14.156 1.00 93.81 159 GLY A N 1
ATOM 1169 C CA . GLY A 1 159 ? -0.545 20.997 -13.523 1.00 93.81 159 GLY A CA 1
ATOM 1170 C C . GLY A 1 159 ? -0.506 20.909 -11.992 1.00 93.81 159 GLY A C 1
ATOM 1171 O O . GLY A 1 159 ? -0.115 21.871 -11.330 1.00 93.81 159 GLY A O 1
ATOM 1172 N N . LEU A 1 160 ? -0.936 19.781 -11.420 1.00 94.88 160 LEU A N 1
ATOM 1173 C CA . LEU A 1 160 ? -0.937 19.536 -9.980 1.00 94.88 160 LEU A CA 1
ATOM 1174 C C . LEU A 1 160 ? 0.393 18.904 -9.526 1.00 94.88 160 LEU A C 1
ATOM 1176 O O . LEU A 1 160 ? 1.052 18.229 -10.318 1.00 94.88 160 LEU A O 1
ATOM 1180 N N . PRO A 1 161 ? 0.793 19.069 -8.248 1.00 91.19 161 PRO A N 1
ATOM 1181 C CA . PRO A 1 161 ? 1.959 18.381 -7.699 1.00 91.19 161 PRO A CA 1
ATOM 1182 C C . PRO A 1 161 ? 1.813 16.858 -7.812 1.00 91.19 161 PRO A C 1
ATOM 1184 O O . PRO A 1 161 ? 0.807 16.299 -7.371 1.00 91.19 161 PRO A O 1
ATOM 1187 N N . THR A 1 162 ? 2.818 16.190 -8.376 1.00 91.75 162 THR A N 1
ATOM 1188 C CA . THR A 1 162 ? 2.812 14.738 -8.580 1.00 91.75 162 THR A CA 1
ATOM 1189 C C . THR A 1 162 ? 3.442 13.988 -7.407 1.00 91.75 162 THR A C 1
ATOM 1191 O O . THR A 1 162 ? 4.215 14.538 -6.617 1.00 91.75 162 THR A O 1
ATOM 1194 N N . VAL A 1 163 ? 3.099 12.703 -7.286 1.00 90.50 163 VAL A N 1
ATOM 1195 C CA . VAL A 1 163 ? 3.766 11.777 -6.366 1.00 90.50 163 VAL A CA 1
ATOM 1196 C C . VAL A 1 163 ? 4.863 11.058 -7.151 1.00 90.50 163 VAL A C 1
ATOM 1198 O O . VAL A 1 163 ? 4.569 10.503 -8.209 1.00 90.50 163 VAL A O 1
ATOM 1201 N N . PRO A 1 164 ? 6.121 11.066 -6.682 1.00 90.00 164 PRO A N 1
ATOM 1202 C CA . PRO A 1 164 ? 7.201 10.407 -7.400 1.00 90.00 164 PRO A CA 1
ATOM 1203 C C . PRO A 1 164 ? 6.965 8.894 -7.448 1.00 90.00 164 PRO A C 1
ATOM 1205 O O . PRO A 1 164 ? 6.682 8.278 -6.420 1.00 90.00 164 PRO A O 1
ATOM 1208 N N . LEU A 1 165 ? 7.145 8.304 -8.630 1.00 90.56 165 LEU A N 1
ATOM 1209 C CA . LEU A 1 165 ? 7.035 6.863 -8.873 1.00 90.56 165 LEU A CA 1
ATOM 1210 C C . LEU A 1 165 ? 8.272 6.130 -8.348 1.00 90.56 165 LEU A C 1
ATOM 1212 O O . LEU A 1 165 ? 9.136 5.680 -9.100 1.00 90.56 165 LEU A O 1
ATOM 1216 N N . VAL A 1 166 ? 8.400 6.097 -7.026 1.00 89.81 166 VAL A N 1
ATOM 1217 C CA . VAL A 1 166 ? 9.541 5.516 -6.322 1.00 89.81 166 VAL A CA 1
ATOM 1218 C C . VAL A 1 166 ? 9.021 4.480 -5.336 1.00 89.81 166 VAL A C 1
ATOM 1220 O O . VAL A 1 166 ? 8.107 4.780 -4.567 1.00 89.81 166 VAL A O 1
ATOM 1223 N N . PRO A 1 167 ? 9.615 3.277 -5.305 1.00 89.62 167 PRO A N 1
ATOM 1224 C CA . PRO A 1 167 ? 9.215 2.240 -4.370 1.00 89.62 167 PRO A CA 1
ATOM 1225 C C . PRO A 1 167 ? 9.388 2.708 -2.924 1.00 89.62 167 PRO A C 1
ATOM 1227 O O . PRO A 1 167 ? 10.473 3.128 -2.509 1.00 89.62 167 PRO A O 1
ATOM 1230 N N . VAL A 1 168 ? 8.332 2.562 -2.129 1.00 93.81 168 VAL A N 1
ATOM 1231 C CA . VAL A 1 168 ? 8.346 2.893 -0.698 1.00 93.81 168 VAL A CA 1
ATOM 1232 C C . VAL A 1 168 ? 8.249 1.649 0.182 1.00 93.81 168 VAL A C 1
ATOM 1234 O O . VAL A 1 168 ? 7.826 0.574 -0.246 1.00 93.81 168 VAL A O 1
ATOM 1237 N N . SER A 1 169 ? 8.658 1.774 1.447 1.00 92.06 169 SER A N 1
ATOM 1238 C CA . SER A 1 169 ? 8.643 0.659 2.398 1.00 92.06 169 SER A CA 1
ATOM 1239 C C . SER A 1 169 ? 7.244 0.401 2.963 1.00 92.06 169 SER A C 1
ATOM 1241 O O . SER A 1 169 ? 6.688 1.225 3.691 1.00 92.06 169 SER A O 1
ATOM 1243 N N . SER A 1 170 ? 6.711 -0.798 2.710 1.00 91.12 170 SER A N 1
ATOM 1244 C CA . SER A 1 170 ? 5.442 -1.257 3.291 1.00 91.12 170 SER A CA 1
ATOM 1245 C C . SER A 1 170 ? 5.463 -1.273 4.820 1.00 91.12 170 SER A C 1
ATOM 1247 O O . SER A 1 170 ? 4.481 -0.893 5.454 1.00 91.12 170 SER A O 1
ATOM 1249 N N . SER A 1 171 ? 6.577 -1.686 5.431 1.00 90.06 171 SER A N 1
ATOM 1250 C CA . SER A 1 171 ? 6.700 -1.738 6.891 1.00 90.06 171 SER A CA 1
ATOM 1251 C C . SER A 1 171 ? 6.625 -0.341 7.507 1.00 90.06 171 SER A C 1
ATOM 1253 O O . SER A 1 171 ? 5.949 -0.155 8.516 1.00 90.06 171 SER A O 1
ATOM 1255 N N . GLN A 1 172 ? 7.259 0.657 6.877 1.00 92.38 172 GLN A N 1
ATOM 1256 C CA . GLN A 1 172 ? 7.169 2.051 7.320 1.00 92.38 172 GLN A CA 1
ATOM 1257 C C . GLN A 1 172 ? 5.748 2.599 7.167 1.00 92.38 172 GLN A C 1
ATOM 1259 O O . GLN A 1 172 ? 5.261 3.249 8.088 1.00 92.38 172 GLN A O 1
ATOM 1264 N N . ALA A 1 173 ? 5.061 2.294 6.061 1.00 95.06 173 ALA A N 1
ATOM 1265 C CA . ALA A 1 173 ? 3.668 2.694 5.868 1.00 95.06 173 ALA A CA 1
ATOM 1266 C C . ALA A 1 173 ? 2.754 2.123 6.969 1.00 95.06 173 ALA A C 1
ATOM 1268 O O . ALA A 1 173 ? 1.974 2.858 7.572 1.00 95.06 173 ALA A O 1
ATOM 1269 N N . VAL A 1 174 ? 2.888 0.831 7.292 1.00 93.00 174 VAL A N 1
ATOM 1270 C CA . VAL A 1 174 ? 2.115 0.199 8.376 1.00 93.00 174 VAL A CA 1
ATOM 1271 C C . VAL A 1 174 ? 2.424 0.855 9.723 1.00 93.00 174 VAL A C 1
ATOM 1273 O O . VAL A 1 174 ? 1.495 1.238 10.432 1.00 93.00 174 VAL A O 1
ATOM 1276 N N . ILE A 1 175 ? 3.705 1.047 10.062 1.00 92.12 175 ILE A N 1
ATOM 1277 C CA . ILE A 1 175 ? 4.116 1.726 11.304 1.00 92.12 175 ILE A CA 1
ATOM 1278 C C . ILE A 1 175 ? 3.530 3.144 11.371 1.00 92.12 175 ILE A C 1
ATOM 1280 O O . ILE A 1 175 ? 2.962 3.521 12.393 1.00 92.12 175 ILE A O 1
ATOM 1284 N N . GLY A 1 176 ? 3.607 3.909 10.282 1.00 94.69 176 GLY A N 1
ATOM 1285 C CA . GLY A 1 176 ? 3.042 5.253 10.185 1.00 94.69 176 GLY A CA 1
ATOM 1286 C C . GLY A 1 176 ? 1.533 5.283 10.427 1.00 94.69 176 GLY A C 1
ATOM 1287 O O . GLY A 1 176 ? 1.050 6.079 11.233 1.00 94.69 176 GLY A O 1
ATOM 1288 N N . GLY A 1 177 ? 0.791 4.359 9.808 1.00 95.19 177 GLY A N 1
ATOM 1289 C CA . GLY A 1 177 ? -0.648 4.205 10.033 1.00 95.19 177 GLY A CA 1
ATOM 1290 C C . GLY A 1 177 ? -0.988 3.869 11.489 1.00 95.19 177 GLY A C 1
ATOM 1291 O O . GLY A 1 177 ? -1.900 4.461 12.068 1.00 95.19 177 GLY A O 1
ATOM 1292 N N . VAL A 1 178 ? -0.218 2.974 12.113 1.00 92.94 178 VAL A N 1
ATOM 1293 C CA . VAL A 1 178 ? -0.376 2.617 13.533 1.00 92.94 178 VAL A CA 1
ATOM 1294 C C . VAL A 1 178 ? -0.105 3.807 14.451 1.00 92.94 178 VAL A C 1
ATOM 1296 O O . VAL A 1 178 ? -0.899 4.057 15.359 1.00 92.94 178 VAL A O 1
ATOM 1299 N N . ILE A 1 179 ? 0.957 4.576 14.194 1.00 93.06 179 ILE A N 1
ATOM 1300 C CA . ILE A 1 179 ? 1.264 5.805 14.940 1.00 93.06 179 ILE A CA 1
ATOM 1301 C C . ILE A 1 179 ? 0.112 6.807 14.808 1.00 93.06 179 ILE A C 1
ATOM 1303 O O . ILE A 1 179 ? -0.349 7.335 15.818 1.00 93.06 179 ILE A O 1
ATOM 1307 N N . GLY A 1 180 ? -0.410 7.022 13.595 1.00 94.19 180 GLY A N 1
ATOM 1308 C CA . GLY A 1 180 ? -1.557 7.907 13.364 1.00 94.19 180 GLY A CA 1
ATOM 1309 C C . GLY A 1 180 ? -2.788 7.513 14.187 1.00 94.19 180 GLY A C 1
ATOM 1310 O O . GLY A 1 180 ? -3.402 8.358 14.840 1.00 94.19 180 GLY A O 1
ATOM 1311 N N . ILE A 1 181 ? -3.113 6.217 14.236 1.00 93.69 181 ILE A N 1
ATOM 1312 C CA . ILE A 1 181 ? -4.206 5.693 15.073 1.00 93.69 181 ILE A CA 1
ATOM 1313 C C . ILE A 1 181 ? -3.913 5.906 16.567 1.00 93.69 181 ILE A C 1
ATOM 1315 O O . ILE A 1 181 ? -4.806 6.311 17.315 1.00 93.69 181 ILE A O 1
ATOM 1319 N N . GLY A 1 182 ? -2.680 5.645 17.008 1.00 90.81 182 GLY A N 1
ATOM 1320 C CA . GLY A 1 182 ? -2.252 5.831 18.398 1.00 90.81 182 GLY A CA 1
ATOM 1321 C C . GLY A 1 182 ? -2.384 7.282 18.863 1.00 90.81 182 GLY A C 1
ATOM 1322 O O . GLY A 1 182 ? -2.897 7.536 19.953 1.00 90.81 182 GLY A O 1
ATOM 1323 N N . LEU A 1 183 ? -2.025 8.249 18.012 1.00 91.19 183 LEU A N 1
ATOM 1324 C CA . LEU A 1 183 ? -2.191 9.678 18.299 1.00 91.19 183 LEU A CA 1
ATOM 1325 C C . LEU A 1 183 ? -3.662 10.048 18.538 1.00 91.19 183 LEU A C 1
ATOM 1327 O O . LEU A 1 183 ? -3.966 10.754 19.497 1.00 91.19 183 LEU A O 1
ATOM 1331 N N . VAL A 1 184 ? -4.589 9.507 17.741 1.00 90.69 184 VAL A N 1
ATOM 1332 C CA . VAL A 1 184 ? -6.038 9.728 17.931 1.00 90.69 184 VAL A CA 1
ATOM 1333 C C . VAL A 1 184 ? -6.542 9.147 19.253 1.00 90.69 184 VAL A C 1
ATOM 1335 O O . VAL A 1 184 ? -7.454 9.698 19.868 1.00 90.69 184 VAL A O 1
ATOM 1338 N N . LYS A 1 185 ? -5.953 8.041 19.713 1.00 85.62 185 LYS A N 1
ATOM 1339 C CA . LYS A 1 185 ? -6.300 7.399 20.989 1.00 85.62 185 LYS A CA 1
ATOM 1340 C C . LYS A 1 185 ? -5.626 8.036 22.213 1.00 85.62 185 LYS A C 1
ATOM 1342 O O . LYS A 1 185 ? -5.844 7.562 23.325 1.00 85.62 185 LYS A O 1
ATOM 1347 N N . GLY A 1 186 ? -4.849 9.106 22.033 1.00 80.69 186 GLY A N 1
ATOM 1348 C CA . GLY A 1 186 ? -4.148 9.792 23.122 1.00 80.69 186 GLY A CA 1
ATOM 1349 C C . GLY A 1 186 ? -2.771 9.209 23.451 1.00 80.69 186 GLY A C 1
ATOM 1350 O O . GLY A 1 186 ? -2.333 9.307 24.594 1.00 80.69 186 GLY A O 1
ATOM 1351 N N . GLY A 1 187 ? -2.097 8.591 22.474 1.00 62.09 187 GLY A N 1
ATOM 1352 C CA . GLY A 1 187 ? -0.726 8.082 22.618 1.00 62.09 187 GLY A CA 1
ATOM 1353 C C . GLY A 1 187 ? -0.606 6.803 23.453 1.00 62.09 187 GLY A C 1
ATOM 1354 O O . GLY A 1 187 ? 0.462 6.540 24.002 1.00 62.09 187 GLY A O 1
ATOM 1355 N N . ARG A 1 188 ? -1.697 6.040 23.573 1.00 49.78 188 ARG A N 1
ATOM 1356 C CA . ARG A 1 188 ? -1.787 4.759 24.287 1.00 49.78 188 ARG A CA 1
ATOM 1357 C C . ARG A 1 188 ? -2.175 3.625 23.349 1.00 49.78 188 ARG A C 1
ATOM 1359 O O . ARG A 1 188 ? -3.005 3.870 22.440 1.00 49.78 188 ARG A O 1
#

Radius of gyration: 19.34 Å; chains: 1; bounding box: 47×42×59 Å